Protein 3C7L (pdb70)

InterPro domains:
  IPR016137 RGS domain [PF00615] (64-178)
  IPR016137 RGS domain [PR01301] (61-82)
  IPR016137 RGS domain [PR01301] (83-101)
  IPR016137 RGS domain [PR01301] (112-135)
  IPR016137 RGS domain [PR01301] (154-173)
  IPR016137 RGS domain [PS50132] (64-180)
  IPR016137 RGS domain [SM00315] (64-180)
  IPR024066 RGS, subdomain 1/3 [G3DSA:1.10.196.10] (59-179)
  IPR036305 RGS domain superfamily [SSF48097] (54-181)
  IPR044926 RGS, subdomain 2 [G3DSA:1.10.167.10] (86-165)

B-factor: mean 14.49, std 6.82, range [1.75, 42.01]

Structure (mmCIF, N/CA/C/O backbone):
data_3C7L
#
_entry.id   3C7L
#
_cell.length_a   47.379
_cell.length_b   71.700
_cell.length_c   72.306
_cell.angle_alpha   90.000
_cell.angle_beta   90.000
_cell.angle_gamma   90.000
#
_symmetry.space_group_name_H-M   'P 21 21 21'
#
loop_
_entity.id
_entity.type
_entity.pdbx_description
1 polymer 'Regulator of G-protein signaling 16'
2 water water
#
loop_
_atom_site.group_PDB
_atom_site.id
_atom_site.type_symbol
_atom_site.label_atom_id
_atom_site.label_alt_id
_atom_site.label_comp_id
_atom_site.label_asym_id
_atom_site.label_entity_id
_atom_site.label_seq_id
_atom_site.pdbx_PDB_ins_code
_atom_site.Cartn_x
_atom_site.Cartn_y
_atom_site.Cartn_z
_atom_site.occupancy
_atom_site.B_iso_or_equiv
_atom_site.auth_seq_id
_atom_site.auth_comp_id
_atom_site.auth_asym_id
_atom_site.auth_atom_id
_atom_site.pdbx_PDB_model_num
ATOM 1 N N . ASP A 1 14 ? -0.885 -29.642 76.367 1.00 27.28 57 ASP A N 1
ATOM 2 C CA . ASP A 1 14 ? -2.206 -29.834 75.699 1.00 24.11 57 ASP A CA 1
ATOM 3 C C . ASP A 1 14 ? -3.006 -28.540 75.717 1.00 21.29 57 ASP A C 1
ATOM 4 O O . ASP A 1 14 ? -3.452 -28.060 74.676 1.00 18.84 57 ASP A O 1
ATOM 9 N N . VAL A 1 15 ? -3.177 -27.972 76.906 1.00 19.23 58 VAL A N 1
ATOM 10 C CA . VAL A 1 15 ? -3.927 -26.730 77.053 1.00 16.36 58 VAL A CA 1
ATOM 11 C C . VAL A 1 15 ? -3.207 -25.586 76.331 1.00 15.21 58 VAL A C 1
ATOM 12 O O . VAL A 1 15 ? -3.840 -24.645 75.844 1.00 14.35 58 VAL A O 1
ATOM 16 N N . LEU A 1 16 ? -1.884 -25.683 76.249 1.00 14.34 59 LEU A N 1
ATOM 17 C CA . LEU A 1 16 ? -1.080 -24.673 75.574 1.00 12.71 59 LEU A CA 1
ATOM 18 C C . LEU A 1 16 ? -1.420 -24.717 74.089 1.00 12.70 59 LEU A C 1
ATOM 19 O O . LEU A 1 16 ? -1.587 -23.682 73.442 1.00 11.37 59 LEU A O 1
ATOM 24 N N . GLY A 1 17 ? -1.532 -25.927 73.549 1.00 10.33 60 GLY A N 1
ATOM 25 C CA . GLY A 1 17 ? -1.857 -26.057 72.142 1.00 9.90 60 GLY A CA 1
ATOM 26 C C . GLY A 1 17 ? -3.174 -25.404 71.751 1.00 8.06 60 GLY A C 1
ATOM 27 O O . GLY A 1 17 ? -3.310 -24.906 70.636 1.00 7.43 60 GLY A O 1
ATOM 28 N N . TRP A 1 18 ? -4.147 -25.400 72.657 1.00 7.75 61 TRP A N 1
ATOM 29 C CA . TRP A 1 18 ? -5.449 -24.809 72.356 1.00 7.23 61 TRP A CA 1
ATOM 30 C C . TRP A 1 18 ? -5.360 -23.341 71.949 1.00 7.85 61 TRP A C 1
ATOM 31 O O . TRP A 1 18 ? -6.176 -22.865 71.154 1.00 7.47 61 TRP A O 1
ATOM 42 N N . ARG A 1 19 ? -4.401 -22.602 72.500 1.00 8.21 62 ARG A N 1
ATOM 43 C CA . ARG A 1 19 ? -4.289 -21.203 72.104 1.00 11.34 62 ARG A CA 1
ATOM 44 C C . ARG A 1 19 ? -3.262 -20.988 70.998 1.00 11.77 62 ARG A C 1
ATOM 45 O O . ARG A 1 19 ? -3.182 -19.906 70.427 1.00 13.33 62 ARG A O 1
ATOM 53 N N . GLU A 1 20 ? -2.482 -22.018 70.685 1.00 11.59 63 GLU A N 1
ATOM 54 C CA . GLU A 1 20 ? -1.510 -21.899 69.601 1.00 12.35 63 GLU A CA 1
ATOM 55 C C . GLU A 1 20 ? -2.215 -22.163 68.271 1.00 12.81 63 GLU A C 1
ATOM 56 O O . GLU A 1 20 ? -1.813 -21.642 67.230 1.00 11.20 63 GLU A O 1
ATOM 62 N N . SER A 1 21 ? -3.264 -22.981 68.315 1.00 13.09 64 SER A N 1
ATOM 63 C CA . SER A 1 21 ? -4.007 -23.337 67.110 1.00 11.33 64 SER A CA 1
ATOM 64 C C . SER A 1 21 ? -5.425 -23.807 67.387 1.00 9.28 64 SER A C 1
ATOM 65 O O . SER A 1 21 ? -5.642 -24.685 68.217 1.00 8.67 64 SER A O 1
ATOM 68 N N . PHE A 1 22 ? -6.388 -23.237 66.673 1.00 8.02 65 PHE A N 1
ATOM 69 C CA . PHE A 1 22 ? -7.781 -23.630 66.836 1.00 9.52 65 PHE A CA 1
ATOM 70 C C . PHE A 1 22 ? -7.926 -25.116 66.474 1.00 7.78 65 PHE A C 1
ATOM 71 O O . PHE A 1 22 ? -8.761 -25.834 67.033 1.00 8.80 65 PHE A O 1
ATOM 79 N N . ASP A 1 23 ? -7.090 -25.581 65.552 1.00 7.56 66 ASP A N 1
ATOM 80 C CA . ASP A 1 23 ? -7.121 -26.977 65.137 1.00 7.82 66 ASP A CA 1
ATOM 81 C C . ASP A 1 23 ? -6.702 -27.915 66.270 1.00 8.12 66 ASP A C 1
ATOM 82 O O . ASP A 1 23 ? -7.215 -29.032 66.376 1.00 7.76 66 ASP A O 1
ATOM 87 N N . LEU A 1 24 ? -5.777 -27.468 67.114 1.00 6.79 67 LEU A N 1
ATOM 88 C CA . LEU A 1 24 ? -5.338 -28.292 68.234 1.00 6.87 67 LEU A CA 1
ATOM 89 C C . LEU A 1 24 ? -6.444 -28.345 69.287 1.00 7.42 67 LEU A C 1
ATOM 90 O O . LEU A 1 24 ? -6.666 -29.378 69.914 1.00 8.57 67 LEU A O 1
ATOM 95 N N . LEU A 1 25 ? -7.137 -27.228 69.487 1.00 7.07 68 LEU A N 1
ATOM 96 C CA . LEU A 1 25 ? -8.235 -27.203 70.444 1.00 7.81 68 LEU A CA 1
ATOM 97 C C . LEU A 1 25 ? -9.316 -28.199 70.006 1.00 9.95 68 LEU A C 1
ATOM 98 O O . LEU A 1 25 ? -9.832 -28.970 70.816 1.00 9.22 68 LEU A O 1
ATOM 103 N N . LEU A 1 26 ? -9.637 -28.178 68.716 1.00 10.47 69 LEU A N 1
ATOM 104 C CA . LEU A 1 26 ? -10.663 -29.043 68.135 1.00 11.17 69 LEU A CA 1
ATOM 105 C C . LEU A 1 26 ? -10.325 -30.534 68.102 1.00 12.92 69 LEU A C 1
ATOM 106 O O . LEU A 1 26 ? -11.188 -31.360 67.803 1.00 13.74 69 LEU A O 1
ATOM 111 N N . ASN A 1 27 ? -9.079 -30.877 68.409 1.00 15.06 70 ASN A N 1
ATOM 112 C CA . ASN A 1 27 ? -8.645 -32.272 68.420 1.00 16.20 70 ASN A CA 1
ATOM 113 C C . ASN A 1 27 ? -8.455 -32.730 69.864 1.00 16.25 70 ASN A C 1
ATOM 114 O O . ASN A 1 27 ? -7.998 -33.843 70.126 1.00 16.75 70 ASN A O 1
ATOM 119 N N . SER A 1 28 ? -8.798 -31.860 70.807 1.00 13.58 71 SER A N 1
ATOM 120 C CA . SER A 1 28 ? -8.654 -32.184 72.220 1.00 11.97 71 SER A CA 1
ATOM 121 C C . SER A 1 28 ? -9.994 -32.581 72.832 1.00 11.52 71 SER A C 1
ATOM 122 O O . SER A 1 28 ? -11.002 -31.914 72.623 1.00 9.30 71 SER A O 1
ATOM 125 N N . LYS A 1 29 ? -10.001 -33.671 73.591 1.00 11.86 72 LYS A N 1
ATOM 126 C CA . LYS A 1 29 ? -11.223 -34.131 74.233 1.00 13.65 72 LYS A CA 1
ATOM 127 C C . LYS A 1 29 ? -11.729 -33.093 75.230 1.00 13.18 72 LYS A C 1
ATOM 128 O O . LYS A 1 29 ? -12.898 -32.697 75.185 1.00 12.49 72 LYS A O 1
ATOM 134 N N . ASN A 1 30 ? -10.850 -32.653 76.128 1.00 12.00 73 ASN A N 1
ATOM 135 C CA . ASN A 1 30 ? -11.231 -31.664 77.132 1.00 13.24 73 ASN A CA 1
ATOM 136 C C . ASN A 1 30 ? -11.466 -30.297 76.505 1.00 10.29 73 ASN A C 1
ATOM 137 O O . ASN A 1 30 ? -12.352 -29.556 76.931 1.00 10.39 73 ASN A O 1
ATOM 142 N N . GLY A 1 31 ? -10.661 -29.964 75.500 1.00 10.67 74 GLY A N 1
ATOM 143 C CA . GLY A 1 31 ? -10.811 -28.687 74.824 1.00 9.44 74 GLY A CA 1
ATOM 144 C C . GLY A 1 31 ? -12.175 -28.575 74.161 1.00 10.05 74 GLY A C 1
ATOM 145 O O . GLY A 1 31 ? -12.891 -27.585 74.352 1.00 11.44 74 GLY A O 1
ATOM 146 N N . VAL A 1 32 ? -12.540 -29.588 73.382 1.00 7.48 75 VAL A N 1
ATOM 147 C CA . VAL A 1 32 ? -13.835 -29.584 72.708 1.00 8.61 75 VAL A CA 1
ATOM 148 C C . VAL A 1 32 ? -14.987 -29.531 73.711 1.00 7.68 75 VAL A C 1
ATOM 149 O O . VAL A 1 32 ? -15.936 -28.773 73.526 1.00 7.38 75 VAL A O 1
ATOM 153 N N . ALA A 1 33 ? -14.903 -30.327 74.774 1.00 7.67 76 ALA A N 1
ATOM 154 C CA . ALA A 1 33 ? -15.964 -30.346 75.781 1.00 8.08 76 ALA A CA 1
ATOM 155 C C . ALA A 1 33 ? -16.134 -28.978 76.428 1.00 8.10 76 ALA A C 1
ATOM 156 O O . ALA A 1 33 ? -17.254 -28.499 76.605 1.00 6.69 76 ALA A O 1
ATOM 158 N N . ALA A 1 34 ? -15.018 -28.347 76.778 1.00 8.13 77 ALA A N 1
ATOM 159 C CA . ALA A 1 34 ? -15.059 -27.032 77.408 1.00 8.17 77 ALA A CA 1
ATOM 160 C C . ALA A 1 34 ? -15.603 -25.975 76.450 1.00 8.03 77 ALA A C 1
ATOM 161 O O . ALA A 1 34 ? -16.440 -25.146 76.827 1.00 6.61 77 ALA A O 1
ATOM 163 N N . PHE A 1 35 ? -15.126 -26.009 75.209 1.00 8.24 78 PHE A N 1
ATOM 164 C CA . PHE A 1 35 ? -15.565 -25.040 74.215 1.00 7.39 78 PHE A CA 1
ATOM 165 C C . PHE A 1 35 ? -17.040 -25.247 73.856 1.00 6.99 78 PHE A C 1
ATOM 166 O O . PHE A 1 35 ? -17.761 -24.282 73.637 1.00 8.10 78 PHE A O 1
ATOM 174 N N . HIS A 1 36 ? -17.487 -26.499 73.806 1.00 8.16 79 HIS A N 1
ATOM 175 C CA . HIS A 1 36 ? -18.881 -26.782 73.475 1.00 7.63 79 HIS A CA 1
ATOM 176 C C . HIS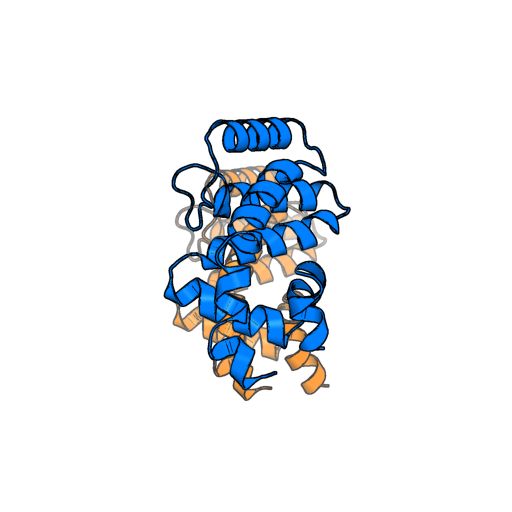 A 1 36 ? -19.796 -26.158 74.527 1.00 8.23 79 HIS A C 1
ATOM 177 O O . HIS A 1 36 ? -20.794 -25.521 74.195 1.00 5.24 79 HIS A O 1
ATOM 184 N N . ALA A 1 37 ? -19.438 -26.326 75.796 1.00 10.05 80 ALA A N 1
ATOM 185 C CA . ALA A 1 37 ? -20.232 -25.771 76.886 1.00 7.89 80 ALA A CA 1
ATOM 186 C C . ALA A 1 37 ? -20.250 -24.248 76.825 1.00 8.51 80 ALA A C 1
ATOM 187 O O . ALA A 1 37 ? -21.287 -23.625 77.069 1.00 8.67 80 ALA A O 1
ATOM 189 N N . PHE A 1 38 ? -19.107 -23.648 76.493 1.00 6.12 81 PHE A N 1
ATOM 190 C CA . PHE A 1 38 ? -19.019 -22.196 76.391 1.00 7.84 81 PHE A CA 1
ATOM 191 C C . PHE A 1 38 ? -19.980 -21.714 75.304 1.00 7.36 81 PHE A C 1
ATOM 192 O O . PHE A 1 38 ? -20.730 -20.755 75.502 1.00 7.08 81 PHE A O 1
ATOM 200 N N . LEU A 1 39 ? -19.954 -22.389 74.156 1.00 8.06 82 LEU A N 1
ATOM 201 C CA . LEU A 1 39 ? -20.820 -22.044 73.033 1.00 6.93 82 LEU A CA 1
ATOM 202 C C . LEU A 1 39 ? -22.305 -22.243 73.336 1.00 6.97 82 LEU A C 1
ATOM 203 O O . LEU A 1 39 ? -23.142 -21.444 72.930 1.00 7.02 82 LEU A O 1
ATOM 208 N N . LYS A 1 40 ? -22.630 -23.313 74.046 1.00 8.98 83 LYS A N 1
ATOM 209 C CA . LYS A 1 40 ? -24.020 -23.610 74.383 1.00 10.85 83 LYS A CA 1
ATOM 210 C C . LYS A 1 40 ? -24.670 -22.506 75.216 1.00 11.17 83 LYS A C 1
ATOM 211 O O . LYS A 1 40 ? -25.860 -22.212 75.054 1.00 9.46 83 LYS A O 1
ATOM 217 N N . THR A 1 41 ? -23.900 -21.885 76.103 1.00 11.08 84 THR A N 1
ATOM 218 C CA . THR A 1 41 ? -24.465 -20.830 76.933 1.00 13.44 84 THR A CA 1
ATOM 219 C C . THR A 1 41 ? -24.834 -19.593 76.114 1.00 11.60 84 THR A C 1
ATOM 220 O O . THR A 1 41 ? -25.599 -18.745 76.579 1.00 13.59 84 THR A O 1
ATOM 224 N N . GLU A 1 42 ? -24.288 -19.469 74.905 1.00 9.29 85 GLU A N 1
ATOM 225 C CA . GLU A 1 42 ? -24.643 -18.336 74.057 1.00 8.49 85 GLU A CA 1
ATOM 226 C C . GLU A 1 42 ? -25.294 -18.787 72.758 1.00 9.65 85 GLU A C 1
ATOM 227 O O . GLU A 1 42 ? -25.263 -18.085 71.742 1.00 8.84 85 GLU A O 1
ATOM 233 N N . PHE A 1 43 ? -25.896 -19.969 72.823 1.00 7.81 86 PHE A N 1
ATOM 234 C CA . PHE A 1 43 ? -26.620 -20.569 71.712 1.00 8.87 86 PHE A CA 1
ATOM 235 C C . PHE A 1 43 ? -25.921 -20.625 70.357 1.00 9.47 86 PHE A C 1
ATOM 236 O O . PHE A 1 43 ? -26.524 -20.289 69.336 1.00 9.99 86 PHE A O 1
ATOM 244 N N . SER A 1 44 ? -24.658 -21.047 70.335 1.00 9.39 87 SER A N 1
ATOM 245 C CA . SER A 1 44 ? -23.946 -21.167 69.064 1.00 8.82 87 SER A CA 1
ATOM 246 C C . SER A 1 44 ? -23.165 -22.470 68.958 1.00 10.01 87 SER A C 1
ATOM 247 O O . SER A 1 44 ? -22.294 -22.600 68.097 1.00 11.95 87 SER A O 1
ATOM 250 N N . GLU A 1 45 ? -23.487 -23.443 69.811 1.00 9.73 88 GLU A N 1
ATOM 251 C CA . GLU A 1 45 ? -22.786 -24.726 69.786 1.00 9.98 88 GLU A CA 1
ATOM 252 C C . GLU A 1 45 ? -22.979 -25.479 68.467 1.00 10.73 88 GLU A C 1
ATOM 253 O O . GLU A 1 45 ? -22.200 -26.384 68.144 1.00 8.10 88 GLU A O 1
ATOM 259 N N . GLU A 1 46 ? -24.014 -25.114 67.712 1.00 8.07 89 GLU A N 1
ATOM 260 C CA . GLU A 1 46 ? -24.279 -25.757 66.430 1.00 9.82 89 GLU A CA 1
ATOM 261 C C . GLU A 1 46 ? -23.104 -25.546 65.475 1.00 8.15 89 GLU A C 1
ATOM 262 O O . GLU A 1 46 ? -22.870 -26.365 64.593 1.00 8.24 89 GLU A O 1
ATOM 268 N N . ASN A 1 47 ? -22.374 -24.446 65.644 1.00 5.92 90 ASN A N 1
ATOM 269 C CA . ASN A 1 47 ? -21.223 -24.173 64.780 1.00 7.64 90 ASN A CA 1
ATOM 270 C C . ASN A 1 47 ? -20.168 -25.259 64.957 1.00 6.70 90 ASN A C 1
ATOM 271 O O . ASN A 1 47 ? -19.588 -25.753 63.981 1.00 4.19 90 ASN A O 1
ATOM 276 N N . LEU A 1 48 ? -19.917 -25.623 66.212 1.00 7.54 91 LEU A N 1
ATOM 277 C CA . LEU A 1 48 ? -18.932 -26.649 66.524 1.00 7.29 91 LEU A CA 1
ATOM 278 C C . LEU A 1 48 ? -19.425 -28.044 66.135 1.00 7.53 91 LEU A C 1
ATOM 279 O O . LEU A 1 48 ? -18.657 -28.858 65.633 1.00 8.12 91 LEU A O 1
ATOM 284 N N . GLU A 1 49 ? -20.706 -28.320 66.370 1.00 7.01 92 GLU A N 1
ATOM 285 C CA . GLU A 1 49 ? -21.270 -29.624 66.035 1.00 7.79 92 GLU A CA 1
ATOM 286 C C . GLU A 1 49 ? -21.216 -29.852 64.531 1.00 7.56 92 GLU A C 1
ATOM 287 O O . GLU A 1 49 ? -20.920 -30.953 64.066 1.00 4.92 92 GLU A O 1
ATOM 293 N N . PHE A 1 50 ? -21.490 -28.798 63.772 1.00 6.18 93 PHE A N 1
ATOM 294 C CA . PHE A 1 50 ? -21.459 -28.874 62.319 1.00 7.23 93 PHE A CA 1
ATOM 295 C C . PHE A 1 50 ? -20.037 -29.127 61.824 1.00 6.05 93 PHE A C 1
ATOM 296 O O . PHE A 1 50 ? -19.821 -29.972 60.955 1.00 6.13 93 PHE A O 1
ATOM 304 N N . TRP A 1 51 ? -19.072 -28.395 62.378 1.00 5.50 94 TRP A N 1
ATOM 305 C CA . TRP A 1 51 ? -17.677 -28.553 61.974 1.00 5.81 94 TRP A CA 1
ATOM 306 C C . TRP A 1 51 ? -17.236 -29.997 62.194 1.00 6.98 94 TRP A C 1
ATOM 307 O O . TRP A 1 51 ? -16.678 -30.625 61.300 1.00 8.90 94 TRP A O 1
ATOM 318 N N . LEU A 1 52 ? -17.496 -30.527 63.382 1.00 7.38 95 LEU A N 1
ATOM 319 C CA . LEU A 1 52 ? -17.126 -31.905 63.702 1.00 9.12 95 LEU A CA 1
ATOM 320 C C . LEU A 1 52 ? -17.841 -32.914 62.796 1.00 9.00 95 LEU A C 1
ATOM 321 O O . LEU A 1 52 ? -17.277 -33.953 62.450 1.00 7.10 95 LEU A O 1
ATOM 326 N N . ALA A 1 53 ? -19.077 -32.611 62.416 1.00 8.03 96 ALA A N 1
ATOM 327 C CA . ALA A 1 53 ? -19.840 -33.507 61.549 1.00 9.40 96 ALA A CA 1
ATOM 328 C C . ALA A 1 53 ? -19.219 -33.553 60.159 1.00 10.51 96 ALA A C 1
ATOM 329 O O . ALA A 1 53 ? -19.249 -34.590 59.494 1.00 9.54 96 ALA A O 1
ATOM 331 N N . CYS A 1 54 ? -18.657 -32.427 59.724 1.00 8.58 97 CYS A N 1
ATOM 332 C CA . CYS A 1 54 ? -18.011 -32.345 58.419 1.00 10.92 97 CYS A CA 1
ATOM 333 C C . CYS A 1 54 ? -16.733 -33.176 58.415 1.00 12.03 97 CYS A C 1
ATOM 334 O O . CYS A 1 54 ? -16.395 -33.804 57.414 1.00 12.35 97 CYS A O 1
ATOM 337 N N . GLU A 1 55 ? -16.023 -33.165 59.540 1.00 11.08 98 GLU A N 1
ATOM 338 C CA . GLU A 1 55 ? -14.784 -33.918 59.685 1.00 12.53 98 GLU A CA 1
ATOM 339 C C . GLU A 1 55 ? -15.000 -35.424 59.591 1.00 13.24 98 GLU A C 1
ATOM 340 O O . GLU A 1 55 ? -14.191 -36.137 58.998 1.00 14.04 98 GLU A O 1
ATOM 346 N N . GLU A 1 56 ? -16.080 -35.918 60.181 1.00 14.24 99 GLU A N 1
ATOM 347 C CA . GLU A 1 56 ? -16.337 -37.345 60.114 1.00 15.03 99 GLU A CA 1
ATOM 348 C C . GLU A 1 56 ? -16.877 -37.717 58.725 1.00 14.69 99 GLU A C 1
ATOM 349 O O . GLU A 1 56 ? -16.625 -38.815 58.225 1.00 13.73 99 GLU A O 1
ATOM 355 N N . PHE A 1 57 ? -17.595 -36.792 58.095 1.00 14.18 100 PHE A N 1
ATOM 356 C CA . PHE A 1 57 ? -18.157 -37.017 56.763 1.00 13.75 100 PHE A CA 1
ATOM 357 C C . PHE A 1 57 ? -17.091 -37.318 55.711 1.00 14.46 100 PHE A C 1
ATOM 358 O O . PHE A 1 57 ? -17.270 -38.196 54.868 1.00 14.30 100 PHE A O 1
ATOM 366 N N . LYS A 1 58 ? -15.984 -36.589 55.754 1.00 14.16 101 LYS A N 1
ATOM 367 C CA . LYS A 1 58 ? -14.929 -36.790 54.773 1.00 16.47 101 LYS A CA 1
ATOM 368 C C . LYS A 1 58 ? -14.157 -38.100 54.901 1.00 16.82 101 LYS A C 1
ATOM 369 O O . LYS A 1 58 ? -13.349 -38.436 54.035 1.00 15.17 101 LYS A O 1
ATOM 375 N N . LYS A 1 59 ? -14.414 -38.841 55.971 1.00 15.52 102 LYS A N 1
ATOM 376 C CA . LYS A 1 59 ? -13.759 -40.125 56.183 1.00 17.47 102 LYS A CA 1
ATOM 377 C C . LYS A 1 59 ? -14.559 -41.262 55.539 1.00 16.30 102 LYS A C 1
ATOM 378 O O . LYS A 1 59 ? -14.065 -42.380 55.407 1.00 16.09 102 LYS A O 1
ATOM 384 N N . ILE A 1 60 ? -15.796 -40.969 55.141 1.00 14.16 103 ILE A N 1
ATOM 385 C CA . ILE A 1 60 ? -16.672 -41.966 54.521 1.00 13.09 103 ILE A CA 1
ATOM 386 C C . ILE A 1 60 ? -16.247 -42.277 53.085 1.00 12.51 103 ILE A C 1
ATOM 387 O O . ILE A 1 60 ? -16.027 -41.367 52.286 1.00 12.19 103 ILE A O 1
ATOM 392 N N . ARG A 1 61 ? -16.137 -43.563 52.755 1.00 14.14 104 ARG A N 1
ATOM 393 C CA . ARG A 1 61 ? -15.722 -43.971 51.407 1.00 15.84 104 ARG A CA 1
ATOM 394 C C . ARG A 1 61 ? -16.891 -44.419 50.540 1.00 15.01 104 ARG A C 1
ATOM 395 O O . ARG A 1 61 ? -16.994 -44.043 49.370 1.00 14.35 104 ARG A O 1
ATOM 403 N N . SER A 1 62 ? -17.766 -45.228 51.125 1.00 15.92 105 SER A N 1
ATOM 404 C CA . SER A 1 62 ? -18.937 -45.750 50.430 1.00 18.36 105 SER A CA 1
ATOM 405 C C . SER A 1 62 ? -19.816 -44.642 49.864 1.00 18.87 105 SER A C 1
ATOM 406 O O . SER A 1 62 ? -20.163 -43.692 50.563 1.00 18.36 105 SER A O 1
ATOM 409 N N . ALA A 1 63 ? -20.180 -44.778 48.593 1.00 19.76 106 ALA A N 1
ATOM 410 C CA . ALA A 1 63 ? -21.014 -43.791 47.920 1.00 21.54 106 ALA A CA 1
ATOM 411 C C . ALA A 1 63 ? -22.402 -43.672 48.549 1.00 22.05 106 ALA A C 1
ATOM 412 O O . ALA A 1 63 ? -22.953 -42.574 48.643 1.00 22.80 106 ALA A O 1
ATOM 414 N N . THR A 1 64 ? -22.968 -44.799 48.973 1.00 22.55 107 THR A N 1
ATOM 415 C CA . THR A 1 64 ? -24.291 -44.792 49.588 1.00 22.05 107 THR A CA 1
ATOM 416 C C . THR A 1 64 ? -24.283 -44.074 50.931 1.00 21.96 107 THR A C 1
ATOM 417 O O . THR A 1 64 ? -25.183 -43.287 51.224 1.00 20.72 107 THR A O 1
ATOM 421 N N . LYS A 1 65 ? -23.268 -44.338 51.747 1.00 20.42 108 LYS A N 1
ATOM 422 C CA . LYS A 1 65 ? -23.178 -43.692 53.051 1.00 19.59 108 LYS A CA 1
ATOM 423 C C . LYS A 1 65 ? -22.899 -42.202 52.885 1.00 18.57 108 LYS A C 1
ATOM 424 O O . LYS A 1 65 ? -23.430 -41.385 53.631 1.00 17.04 108 LYS A O 1
ATOM 430 N N . LEU A 1 66 ? -22.062 -41.851 51.913 1.00 16.25 109 LEU A N 1
ATOM 431 C CA . LEU A 1 66 ? -21.751 -40.447 51.655 1.00 17.32 109 LEU A CA 1
ATOM 432 C C . LEU A 1 66 ? -23.045 -39.707 51.326 1.00 17.37 109 LEU A C 1
ATOM 433 O O . LEU A 1 66 ? -23.306 -38.625 51.852 1.00 18.02 109 LEU A O 1
ATOM 438 N N . ALA A 1 67 ? -23.852 -40.304 50.453 1.00 17.92 110 ALA A N 1
ATOM 439 C CA . ALA A 1 67 ? -25.125 -39.714 50.046 1.00 18.60 110 ALA A CA 1
ATOM 440 C C . ALA A 1 67 ? -26.037 -39.500 51.247 1.00 18.41 110 ALA A C 1
ATOM 441 O O . ALA A 1 67 ? -26.572 -38.408 51.447 1.00 17.94 110 ALA A O 1
ATOM 443 N N . SER A 1 68 ? -26.205 -40.552 52.042 1.00 18.17 111 SER A N 1
ATOM 444 C CA . SER A 1 68 ? -27.055 -40.508 53.225 1.00 18.73 111 SER A CA 1
ATOM 445 C C . SER A 1 68 ? -26.586 -39.479 54.256 1.00 18.21 111 SER A C 1
ATOM 446 O O . SER A 1 68 ? -27.367 -38.641 54.704 1.00 15.52 111 SER A O 1
ATOM 449 N N . ARG A 1 69 ? -25.315 -39.549 54.635 1.00 15.69 112 ARG A N 1
ATOM 450 C CA . ARG A 1 69 ? -24.765 -38.617 55.614 1.00 16.18 112 ARG A CA 1
ATOM 451 C C . ARG A 1 69 ? -24.841 -37.165 55.118 1.00 15.07 112 ARG A C 1
ATOM 452 O O . ARG A 1 69 ? -25.189 -36.260 55.878 1.00 13.60 112 ARG A O 1
ATOM 460 N N . ALA A 1 70 ? -24.526 -36.947 53.845 1.00 13.17 113 AL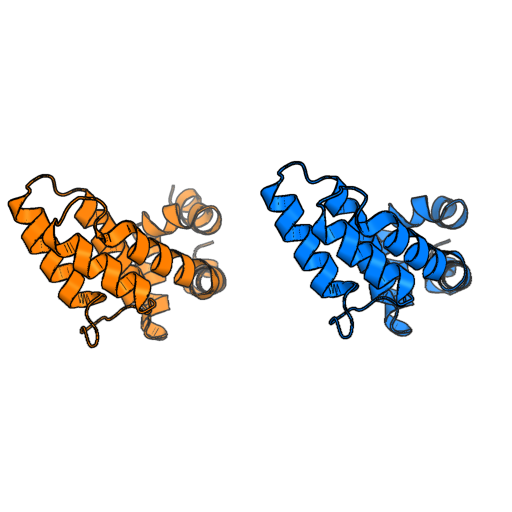A A N 1
ATOM 461 C CA . ALA A 1 70 ? -24.563 -35.605 53.268 1.00 12.84 113 ALA A CA 1
ATOM 462 C C . ALA A 1 70 ? -25.956 -34.986 53.395 1.00 14.30 113 ALA A C 1
ATOM 463 O O . ALA A 1 70 ? -26.095 -33.794 53.692 1.00 11.12 113 ALA A O 1
ATOM 465 N N . HIS A 1 71 ? -26.981 -35.804 53.164 1.00 13.84 114 HIS A N 1
ATOM 466 C CA . HIS A 1 71 ? -28.365 -35.353 53.254 1.00 16.21 114 HIS A CA 1
ATOM 467 C C . HIS A 1 71 ? -28.760 -35.032 54.689 1.00 14.82 114 HIS A C 1
ATOM 468 O O . HIS A 1 71 ? -29.503 -34.085 54.931 1.00 13.81 114 HIS A O 1
ATOM 475 N N . HIS A 1 72 ? -28.269 -35.824 55.639 1.00 14.60 115 HIS A N 1
ATOM 476 C CA . HIS A 1 72 ? -28.570 -35.585 57.046 1.00 14.00 115 HIS A CA 1
ATOM 477 C C . HIS A 1 72 ? -27.880 -34.303 57.510 1.00 12.35 115 HIS A C 1
ATOM 478 O O . HIS A 1 72 ? -28.473 -33.496 58.219 1.00 11.59 115 HIS A O 1
ATOM 485 N N . ILE A 1 73 ? -26.625 -34.118 57.107 1.00 10.91 116 ILE A N 1
ATOM 486 C CA . ILE A 1 73 ? -25.877 -32.921 57.486 1.00 8.66 116 ILE A CA 1
ATOM 487 C C . ILE A 1 73 ? -26.540 -31.672 56.904 1.00 8.61 116 ILE A C 1
ATOM 488 O O . ILE A 1 73 ? -26.689 -30.657 57.587 1.00 7.99 116 ILE A O 1
ATOM 493 N N . PHE A 1 74 ? -26.953 -31.757 55.645 1.00 8.83 117 PHE A N 1
ATOM 494 C CA . PHE A 1 74 ? -27.616 -30.635 54.982 1.00 10.19 117 PHE A CA 1
ATOM 495 C C . PHE A 1 74 ? -28.949 -30.302 55.675 1.00 9.71 117 PHE A C 1
ATOM 496 O O . PHE A 1 74 ? -29.241 -29.145 55.964 1.00 10.42 117 PHE A O 1
ATOM 504 N N . ASP A 1 75 ? -29.749 -31.326 55.945 1.00 9.66 118 ASP A N 1
ATOM 505 C CA . ASP A 1 75 ? -31.049 -31.132 56.585 1.00 10.67 118 ASP A CA 1
ATOM 506 C C . ASP A 1 75 ? -30.946 -30.684 58.032 1.00 10.46 118 ASP A C 1
ATOM 507 O O . ASP A 1 75 ? -31.812 -29.971 58.530 1.00 10.85 118 ASP A O 1
ATOM 512 N N . GLU A 1 76 ? -29.892 -31.106 58.712 1.00 8.96 119 GLU A N 1
ATOM 513 C CA . GLU A 1 76 ? -29.735 -30.736 60.107 1.00 10.00 119 GLU A CA 1
ATOM 514 C C . GLU A 1 76 ? -29.075 -29.382 60.342 1.00 8.29 119 GLU A C 1
ATOM 515 O O . GLU A 1 76 ? -29.477 -28.651 61.245 1.00 9.04 119 GLU A O 1
ATOM 521 N N . TYR A 1 77 ? -28.079 -29.038 59.528 1.00 9.14 120 TYR A N 1
ATOM 522 C CA . TYR A 1 77 ? -27.351 -27.784 59.717 1.00 10.31 120 TYR A CA 1
ATOM 523 C C . TYR A 1 77 ? -27.395 -26.714 58.627 1.00 9.66 120 TYR A C 1
ATOM 524 O O . TYR A 1 77 ? -27.198 -25.536 58.925 1.00 9.66 120 TYR A O 1
ATOM 533 N N . ILE A 1 78 ? -27.636 -27.100 57.378 1.00 9.71 121 ILE A N 1
ATOM 534 C CA . ILE A 1 78 ? -27.592 -26.125 56.291 1.00 10.60 121 ILE A CA 1
ATOM 535 C C . ILE A 1 78 ? -28.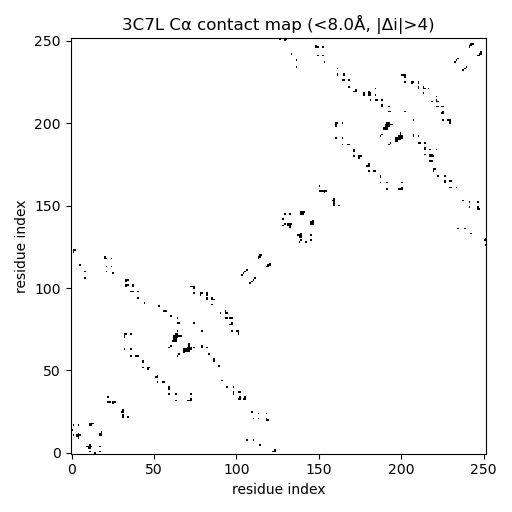884 -25.497 55.767 1.00 11.30 121 ILE A C 1
ATOM 536 O O . ILE A 1 78 ? -28.963 -24.273 55.644 1.00 11.13 121 ILE A O 1
ATOM 541 N N . ARG A 1 79 ? -29.885 -26.312 55.445 1.00 11.77 122 ARG A N 1
ATOM 542 C CA . ARG A 1 79 ? -31.124 -25.765 54.891 1.00 12.94 122 ARG A CA 1
ATOM 543 C C . ARG A 1 79 ? -31.860 -24.791 55.802 1.00 13.05 122 ARG A C 1
ATOM 544 O O . ARG A 1 79 ? -31.785 -24.873 57.027 1.00 10.02 122 ARG A O 1
ATOM 552 N N . SER A 1 80 ? -32.569 -23.856 55.181 1.00 11.29 123 SER A N 1
ATOM 553 C CA . SER A 1 80 ? -33.338 -22.869 55.907 1.00 12.34 123 SER A CA 1
ATOM 554 C C . SER A 1 80 ? -34.281 -23.540 56.902 1.00 11.56 123 SER A C 1
ATOM 555 O O . SER A 1 80 ? -34.954 -24.524 56.580 1.00 11.17 123 SER A O 1
ATOM 558 N N . GLU A 1 81 ? -34.318 -23.005 58.116 1.00 11.26 124 GLU A N 1
ATOM 559 C CA . GLU A 1 81 ? -35.185 -23.521 59.163 1.00 12.38 124 GLU A CA 1
ATOM 560 C C . GLU A 1 81 ? -34.766 -24.886 59.686 1.00 11.41 124 GLU A C 1
ATOM 561 O O . GLU A 1 81 ? -35.542 -25.558 60.354 1.00 10.73 124 GLU A O 1
ATOM 567 N N . ALA A 1 82 ? -33.539 -25.300 59.385 1.00 10.92 125 ALA A N 1
ATOM 568 C CA . ALA A 1 82 ? -33.057 -26.587 59.877 1.00 10.34 125 ALA A CA 1
ATOM 569 C C . ALA A 1 82 ? -32.978 -26.492 61.404 1.00 11.12 125 ALA A C 1
ATOM 570 O O . ALA A 1 82 ? -32.808 -25.404 61.954 1.00 10.45 125 ALA A O 1
ATOM 572 N N . PRO A 1 83 ? -33.099 -27.631 62.104 1.00 11.33 126 PRO A N 1
ATOM 573 C CA . PRO A 1 83 ? -33.041 -27.670 63.568 1.00 11.48 126 PRO A CA 1
ATOM 574 C C . PRO A 1 83 ? -31.831 -26.918 64.120 1.00 12.54 126 PRO A C 1
ATOM 575 O O . PRO A 1 83 ? -31.957 -26.101 65.035 1.00 11.51 126 PRO A O 1
ATOM 579 N N . LYS A 1 84 ? -30.659 -27.193 63.552 1.00 11.92 127 LYS A N 1
ATOM 580 C CA . LYS A 1 84 ? -29.422 -26.562 64.007 1.00 13.48 127 LYS A CA 1
ATOM 581 C C . LYS A 1 84 ? -28.779 -25.697 62.932 1.00 13.88 127 LYS A C 1
ATOM 582 O O . LYS A 1 84 ? -27.552 -25.654 62.807 1.00 13.68 127 LYS A O 1
ATOM 588 N N . GLU A 1 85 ? -29.612 -24.997 62.169 1.00 11.57 128 GLU A N 1
ATOM 589 C CA . GLU A 1 85 ? -29.138 -24.143 61.091 1.00 12.74 128 GLU A CA 1
ATOM 590 C C . GLU A 1 85 ? -27.994 -23.225 61.513 1.00 12.83 128 GLU A C 1
ATOM 591 O O . GLU A 1 85 ? -28.121 -22.453 62.461 1.00 12.01 128 GLU A O 1
ATOM 597 N N . VAL A 1 86 ? -26.874 -23.316 60.805 1.00 12.23 129 VAL A N 1
ATOM 598 C CA . VAL A 1 86 ? -25.725 -22.468 61.109 1.00 12.30 129 VAL A CA 1
ATOM 599 C C . VAL A 1 86 ? -25.883 -21.128 60.394 1.00 13.32 129 VAL A C 1
ATOM 600 O O . VAL A 1 86 ? -26.509 -21.054 59.338 1.00 12.51 129 VAL A O 1
ATOM 604 N N . ASN A 1 87 ? -25.302 -20.076 60.962 1.00 14.91 130 ASN A N 1
ATOM 605 C CA . ASN A 1 87 ? -25.406 -18.741 60.378 1.00 17.40 130 ASN A CA 1
ATOM 606 C C . ASN A 1 87 ? -24.544 -18.540 59.135 1.00 18.93 130 ASN A C 1
ATOM 607 O O . ASN A 1 87 ? -23.431 -18.016 59.202 1.00 20.80 130 ASN A O 1
ATOM 612 N N . ILE A 1 88 ? -25.092 -18.952 58.000 1.00 18.77 131 ILE A N 1
ATOM 613 C CA . ILE A 1 88 ? -24.434 -18.853 56.708 1.00 19.63 131 ILE A CA 1
ATOM 614 C C . ILE A 1 88 ? -25.312 -18.006 55.783 1.00 20.40 131 ILE A C 1
ATOM 615 O O . ILE A 1 88 ? -26.531 -17.992 55.940 1.00 19.38 131 ILE A O 1
ATOM 620 N N . ASP A 1 89 ? -24.712 -17.302 54.824 1.00 21.55 132 ASP A N 1
ATOM 621 C CA . ASP A 1 89 ? -25.519 -16.490 53.912 1.00 21.44 132 ASP A CA 1
ATOM 622 C C . ASP A 1 89 ? -26.206 -17.376 52.878 1.00 21.33 132 ASP A C 1
ATOM 623 O O . ASP A 1 89 ? -25.892 -18.558 52.762 1.00 22.35 132 ASP A O 1
ATOM 628 N N . HIS A 1 90 ? -27.156 -16.814 52.136 1.00 21.10 133 HIS A N 1
ATOM 629 C CA . HIS A 1 90 ? -27.871 -17.584 51.124 1.00 20.58 133 HIS A CA 1
ATOM 630 C C . HIS A 1 90 ? -26.917 -18.112 50.060 1.00 19.93 133 HIS A C 1
ATOM 631 O O . HIS A 1 90 ? -27.079 -19.226 49.562 1.00 18.00 133 HIS A O 1
ATOM 638 N N . GLU A 1 91 ? -25.936 -17.290 49.707 1.00 19.23 134 GLU A N 1
ATOM 639 C CA . GLU A 1 91 ? -24.946 -17.652 48.703 1.00 20.90 134 GLU A CA 1
ATOM 640 C C . GLU A 1 91 ? -24.353 -19.024 49.010 1.00 19.02 134 GLU A C 1
ATOM 641 O O . GLU A 1 91 ? -24.341 -19.923 48.161 1.00 18.04 134 GLU A O 1
ATOM 647 N N . THR A 1 92 ? -23.868 -19.175 50.239 1.00 18.26 135 THR A N 1
ATOM 648 C CA . THR A 1 92 ? -23.251 -20.421 50.678 1.00 15.73 135 THR A CA 1
ATOM 649 C C . THR A 1 92 ? -24.257 -21.563 50.795 1.00 15.85 135 THR A C 1
ATOM 650 O O . THR A 1 92 ? -23.927 -22.708 50.492 1.00 15.14 135 THR A O 1
ATOM 654 N N . ARG A 1 93 ? -25.480 -21.262 51.231 1.00 16.32 136 ARG A N 1
ATOM 655 C CA . ARG A 1 93 ? -26.506 -22.297 51.351 1.00 16.83 136 ARG A CA 1
ATOM 656 C C . ARG A 1 93 ? -26.859 -22.851 49.976 1.00 17.33 136 ARG A C 1
ATOM 657 O O . ARG A 1 93 ? -27.045 -24.058 49.806 1.00 17.37 136 ARG A O 1
ATOM 665 N N . GLU A 1 94 ? -26.955 -21.954 49.000 1.00 17.36 137 GLU A N 1
ATOM 666 C CA . GLU A 1 94 ? -27.294 -22.320 47.627 1.00 17.38 137 GLU A CA 1
ATOM 667 C C . GLU A 1 94 ? -26.160 -23.134 47.006 1.00 15.35 137 GLU A C 1
ATOM 668 O O . GLU A 1 94 ? -26.396 -24.113 46.298 1.00 13.71 137 GLU A O 1
ATOM 674 N N . LEU A 1 95 ? -24.930 -22.716 47.286 1.00 14.02 138 LEU A N 1
ATOM 675 C CA . LEU A 1 95 ? -23.742 -23.399 46.784 1.00 13.39 138 LEU A CA 1
ATOM 676 C C . LEU A 1 95 ? -23.706 -24.831 47.318 1.00 12.94 138 LEU A C 1
ATOM 677 O O . LEU A 1 95 ? -23.463 -25.781 46.577 1.00 12.99 138 LEU A O 1
ATOM 682 N N . THR A 1 96 ? -23.955 -24.975 48.615 1.00 11.28 139 THR A N 1
ATOM 683 C CA . THR A 1 96 ? -23.937 -26.287 49.245 1.00 11.66 139 THR A CA 1
ATOM 684 C C . THR A 1 96 ? -25.000 -27.198 48.636 1.00 12.03 139 THR A C 1
ATOM 685 O O . THR A 1 96 ? -24.744 -28.367 48.376 1.00 10.89 139 THR A O 1
ATOM 689 N N . LYS A 1 97 ? -26.191 -26.656 48.400 1.00 14.91 140 LYS A N 1
ATOM 690 C CA . LYS A 1 97 ? -27.274 -27.435 47.801 1.00 16.46 140 LYS A CA 1
ATOM 691 C C . LYS A 1 97 ? -26.872 -27.879 46.393 1.00 16.42 140 LYS A C 1
ATOM 692 O O . LYS A 1 97 ? -27.109 -29.022 46.005 1.00 18.50 140 LYS A O 1
ATOM 698 N N . THR A 1 98 ? -26.266 -26.966 45.637 1.00 15.46 141 THR A N 1
ATOM 699 C CA . THR A 1 98 ? -25.817 -27.252 44.275 1.00 13.74 141 THR A CA 1
ATOM 700 C C . THR A 1 98 ? -24.769 -28.357 44.300 1.00 14.26 141 THR A C 1
ATOM 701 O O . THR A 1 98 ? -24.780 -29.257 43.461 1.00 14.00 141 THR A O 1
ATOM 705 N N . ASN A 1 99 ? -23.859 -28.281 45.265 1.00 13.22 142 ASN A N 1
ATOM 706 C CA . ASN A 1 99 ? -22.820 -29.290 45.401 1.00 14.95 142 ASN A CA 1
ATOM 707 C C . ASN A 1 99 ? -23.454 -30.617 45.787 1.00 15.87 142 ASN A C 1
ATOM 708 O O . ASN A 1 99 ? -22.991 -31.678 45.389 1.00 17.98 142 ASN A O 1
ATOM 713 N N . LEU A 1 100 ? -24.514 -30.545 46.580 1.00 20.34 143 LEU A N 1
ATOM 714 C CA . LEU A 1 100 ? -25.225 -31.735 47.023 1.00 23.50 143 LEU A CA 1
ATOM 715 C C . LEU A 1 100 ? -25.864 -32.388 45.798 1.00 25.03 143 LEU A C 1
ATOM 716 O O . LEU A 1 100 ? -25.968 -33.611 45.713 1.00 24.91 143 LEU A O 1
ATOM 721 N N . GLN A 1 101 ? -26.276 -31.556 44.846 1.00 27.89 144 GLN A N 1
ATOM 722 C CA . GLN A 1 101 ? -26.917 -32.031 43.622 1.00 31.15 144 GLN A CA 1
ATOM 723 C C . GLN A 1 101 ? -25.961 -32.783 42.702 1.00 31.82 144 GLN A C 1
ATOM 724 O O . GLN A 1 101 ? -26.381 -33.660 41.948 1.00 32.59 144 GLN A O 1
ATOM 730 N N . ALA A 1 102 ? -24.677 -32.443 42.764 1.00 32.72 145 ALA A N 1
ATOM 731 C CA . ALA A 1 102 ? -23.685 -33.083 41.909 1.00 33.67 145 ALA A CA 1
ATOM 732 C C . ALA A 1 102 ? -22.739 -34.023 42.645 1.00 34.38 145 ALA A C 1
ATOM 733 O O . ALA A 1 102 ? -21.715 -34.428 42.099 1.00 35.53 145 ALA A O 1
ATOM 735 N N . ALA A 1 103 ? -23.082 -34.359 43.882 1.00 34.03 146 ALA A N 1
ATOM 736 C CA . ALA A 1 103 ? -22.283 -35.271 44.693 1.00 33.62 146 ALA A CA 1
ATOM 737 C C . ALA A 1 103 ? -20.768 -35.066 44.627 1.00 33.55 146 ALA A C 1
ATOM 738 O O . ALA A 1 103 ? -20.059 -35.812 43.947 1.00 33.08 146 ALA A O 1
ATOM 740 N N . THR A 1 104 ? -20.279 -34.056 45.338 1.00 31.55 147 THR A N 1
ATOM 741 C CA . THR A 1 104 ? -18.850 -33.773 45.394 1.00 30.27 147 THR A CA 1
ATOM 742 C C . THR A 1 104 ? -18.439 -33.892 46.858 1.00 27.64 147 THR A C 1
ATOM 743 O O . THR A 1 104 ? -19.190 -33.495 47.746 1.00 27.88 147 THR A O 1
ATOM 747 N N . THR A 1 105 ? -17.252 -34.441 47.100 1.00 24.69 148 THR A N 1
ATOM 748 C CA . THR A 1 105 ? -16.733 -34.633 48.457 1.00 23.63 148 THR A CA 1
ATOM 749 C C . THR A 1 105 ? -16.439 -33.332 49.208 1.00 18.96 148 THR A C 1
ATOM 750 O O . THR A 1 105 ? -16.441 -33.305 50.438 1.00 18.24 148 THR A O 1
ATOM 754 N N . SER A 1 106 ? -16.176 -32.257 48.477 1.00 15.45 149 SER A N 1
ATOM 755 C CA . SER A 1 106 ? -15.888 -30.980 49.121 1.00 12.99 149 SER A CA 1
ATOM 756 C C . SER A 1 106 ? -17.187 -30.191 49.243 1.00 12.91 149 SER A C 1
ATOM 757 O O . SER A 1 106 ? -17.182 -28.976 49.407 1.00 10.89 149 SER A O 1
ATOM 760 N N . CYS A 1 107 ? -18.296 -30.922 49.169 1.00 12.25 150 CYS A N 1
ATOM 761 C CA . CYS A 1 107 ? -19.643 -30.375 49.246 1.00 12.48 150 CYS A CA 1
ATOM 762 C C . CYS A 1 107 ? -19.840 -29.289 50.305 1.00 10.15 150 CYS A C 1
ATOM 763 O O . CYS A 1 107 ? -20.416 -28.233 50.031 1.00 8.09 150 CYS A O 1
ATOM 766 N N . PHE A 1 108 ? -19.349 -29.550 51.509 1.00 6.58 151 PHE A N 1
ATOM 767 C CA . PHE A 1 108 ? -19.504 -28.621 52.625 1.00 8.00 151 PHE A CA 1
ATOM 768 C C . PHE A 1 108 ? -18.324 -27.688 52.916 1.00 8.45 151 PHE A C 1
ATOM 769 O O . PHE A 1 108 ? -18.367 -26.929 53.885 1.00 8.21 151 PHE A O 1
ATOM 777 N N . ASP A 1 109 ? -17.280 -27.734 52.094 1.00 8.75 152 ASP A N 1
ATOM 778 C CA . ASP A 1 109 ? -16.096 -26.897 52.311 1.00 8.69 152 ASP A CA 1
ATOM 779 C C . ASP A 1 109 ? -16.339 -25.416 52.599 1.00 8.44 152 ASP A C 1
ATOM 780 O O . ASP A 1 109 ? -15.836 -24.882 53.593 1.00 8.33 152 ASP A O 1
ATOM 785 N N . VAL A 1 110 ? -17.100 -24.743 51.747 1.00 10.70 153 VAL A N 1
ATOM 786 C CA . VAL A 1 110 ? -17.341 -23.325 51.963 1.00 10.61 153 VAL A CA 1
ATOM 787 C C . VAL A 1 110 ? -18.125 -23.085 53.252 1.00 9.26 153 VAL A C 1
ATOM 788 O O . VAL A 1 110 ? -17.787 -22.192 54.027 1.00 9.27 153 VAL A O 1
ATOM 792 N N . ALA A 1 111 ? -19.156 -23.892 53.487 1.00 9.53 154 ALA A N 1
ATOM 793 C CA . ALA A 1 111 ? -19.964 -23.759 54.698 1.00 7.50 154 ALA A CA 1
ATOM 794 C C . ALA A 1 111 ? -19.120 -23.995 55.948 1.00 8.51 154 ALA A C 1
ATOM 795 O O . ALA A 1 111 ? -19.216 -23.239 56.912 1.00 9.17 154 ALA A O 1
ATOM 797 N N . GLN A 1 112 ? -18.296 -25.041 55.929 1.00 8.40 155 GLN A N 1
ATOM 798 C CA . GLN A 1 112 ? -17.452 -25.363 57.078 1.00 8.80 155 GLN A CA 1
ATOM 799 C C . GLN A 1 112 ? -16.464 -24.235 57.363 1.00 8.40 155 GLN A C 1
ATOM 800 O O . GLN A 1 112 ? -16.220 -23.889 58.521 1.00 8.47 155 GLN A O 1
ATOM 806 N N . GLY A 1 113 ? -15.905 -23.658 56.300 1.00 8.55 156 GLY A N 1
ATOM 807 C CA . GLY A 1 113 ? -14.960 -22.564 56.452 1.00 7.88 156 GLY A CA 1
ATOM 808 C C . GLY A 1 113 ? -15.601 -21.306 57.013 1.00 8.11 156 GLY A C 1
ATOM 809 O O . GLY A 1 113 ? -14.995 -20.602 57.830 1.00 5.98 156 GLY A O 1
ATOM 810 N N . LYS A 1 114 ? -16.818 -21.001 56.572 1.00 7.52 157 LYS A N 1
ATOM 811 C CA . LYS A 1 114 ? -17.519 -19.822 57.069 1.00 8.94 157 LYS A CA 1
ATOM 812 C C . LYS A 1 114 ? -17.852 -20.042 58.542 1.00 8.29 157 LYS A C 1
ATOM 813 O O . LYS A 1 114 ? -17.697 -19.141 59.369 1.00 6.73 157 LYS A O 1
ATOM 819 N N . THR A 1 115 ? -18.311 -21.250 58.865 1.00 6.20 158 THR A N 1
ATOM 820 C CA . THR A 1 115 ? -18.668 -21.588 60.239 1.00 7.39 158 THR A CA 1
ATOM 821 C C . THR A 1 115 ? -17.425 -21.592 61.122 1.00 8.01 158 THR A C 1
ATOM 822 O O . THR A 1 115 ? -17.477 -21.181 62.285 1.00 8.25 158 THR A O 1
ATOM 826 N N . ARG A 1 116 ? -16.303 -22.040 60.567 1.00 7.46 159 ARG A N 1
ATOM 827 C CA . ARG A 1 116 ? -15.049 -22.050 61.316 1.00 9.61 159 ARG A CA 1
ATOM 828 C C . ARG A 1 116 ? -14.680 -20.612 61.707 1.00 10.09 159 ARG A C 1
ATOM 829 O O . ARG A 1 116 ? -14.291 -20.342 62.847 1.00 11.99 159 ARG A O 1
ATOM 837 N N . THR A 1 117 ? -14.803 -19.692 60.752 1.00 10.49 160 THR A N 1
ATOM 838 C CA . THR A 1 117 ? -14.475 -18.295 61.004 1.00 12.73 160 THR A CA 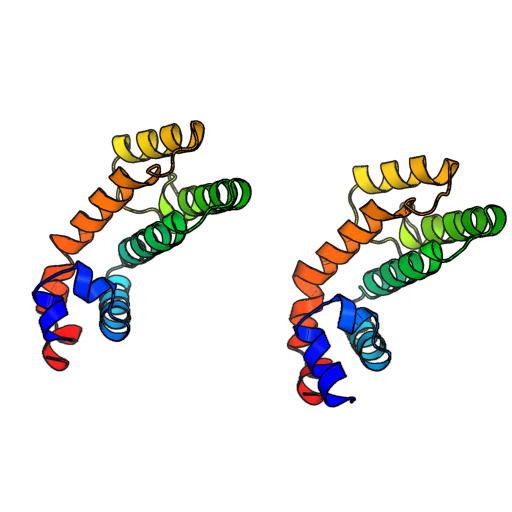1
ATOM 839 C C . THR A 1 117 ? -15.425 -17.681 62.025 1.00 13.83 160 THR A C 1
ATOM 840 O O . THR A 1 117 ? -15.032 -16.820 62.813 1.00 13.89 160 THR A O 1
ATOM 844 N N . LEU A 1 118 ? -16.675 -18.134 62.012 1.00 12.45 161 LEU A N 1
ATOM 845 C CA . LEU A 1 118 ? -17.675 -17.646 62.954 1.00 13.95 161 LEU A CA 1
ATOM 846 C C . LEU A 1 118 ? -17.139 -17.912 64.368 1.00 13.45 161 LEU A C 1
ATOM 847 O O . LEU A 1 118 ? -17.343 -17.119 65.286 1.00 13.61 161 LEU A O 1
ATOM 852 N N . MET A 1 119 ? -16.443 -19.032 64.535 1.00 13.31 162 MET A N 1
ATOM 853 C CA . MET A 1 119 ? -15.871 -19.386 65.834 1.00 11.78 162 MET A CA 1
ATOM 854 C C . MET A 1 119 ? -14.474 -18.793 66.039 1.00 11.48 162 MET A C 1
ATOM 855 O O . MET A 1 119 ? -14.228 -18.053 66.993 1.00 9.89 162 MET A O 1
ATOM 860 N N . GLU A 1 120 ? -13.566 -19.129 65.129 1.00 11.63 163 GLU A N 1
ATOM 861 C CA . GLU A 1 120 ? -12.175 -18.697 65.200 1.00 12.65 163 GLU A CA 1
ATOM 862 C C . GLU A 1 120 ? -11.952 -17.200 65.376 1.00 13.26 163 GLU A C 1
ATOM 863 O O . GLU A 1 120 ? -11.017 -16.791 66.058 1.00 12.59 163 GLU A O 1
ATOM 869 N N . LYS A 1 121 ? -12.810 -16.376 64.787 1.00 14.23 164 LYS A N 1
ATOM 870 C CA . LYS A 1 121 ? -12.625 -14.937 64.903 1.00 15.24 164 LYS A CA 1
ATOM 871 C C . LYS A 1 121 ? -13.510 -14.242 65.932 1.00 14.31 164 LYS A C 1
ATOM 872 O O . LYS A 1 121 ? -13.516 -13.014 66.007 1.00 16.49 164 LYS A O 1
ATOM 878 N N . ASP A 1 122 ? -14.250 -15.010 66.726 1.00 11.11 165 ASP A N 1
ATOM 879 C CA . ASP A 1 122 ? -15.123 -14.407 67.729 1.00 11.03 165 ASP A CA 1
ATOM 880 C C . ASP A 1 122 ? -15.246 -15.182 69.043 1.00 9.75 165 ASP A C 1
ATOM 881 O O . ASP A 1 122 ? -14.682 -14.779 70.068 1.00 8.08 165 ASP A O 1
ATOM 886 N N . SER A 1 123 ? -15.977 -16.293 69.016 1.00 6.74 166 SER A N 1
ATOM 887 C CA . SER A 1 123 ? -16.187 -17.083 70.226 1.00 7.91 166 SER A CA 1
ATOM 888 C C . SER A 1 123 ? -14.949 -17.813 70.724 1.00 8.53 166 SER A C 1
ATOM 889 O O . SER A 1 123 ? -14.809 -18.041 71.926 1.00 9.29 166 SER A O 1
ATOM 892 N N . TYR A 1 124 ? -14.049 -18.179 69.814 1.00 8.40 167 TYR A N 1
ATOM 893 C CA . TYR A 1 124 ? -12.827 -18.888 70.200 1.00 8.58 167 TYR A CA 1
ATOM 894 C C . TYR A 1 124 ? -11.948 -17.985 71.067 1.00 8.74 167 TYR A C 1
ATOM 895 O O . TYR A 1 124 ? -11.544 -18.376 72.161 1.00 8.63 167 TYR A O 1
ATOM 904 N N . PRO A 1 125 ? -11.640 -16.767 70.594 1.00 7.46 168 PRO A N 1
ATOM 905 C CA . PRO A 1 125 ? -10.811 -15.876 71.408 1.00 9.03 168 PRO A CA 1
ATOM 906 C C . PRO A 1 125 ? -11.475 -15.518 72.737 1.00 8.33 168 PRO A C 1
ATOM 907 O O . PRO A 1 125 ? -10.792 -15.346 73.740 1.00 10.47 168 PRO A O 1
ATOM 911 N N . ARG A 1 126 ? -12.800 -15.399 72.755 1.00 8.35 169 ARG A N 1
ATOM 912 C CA . ARG A 1 126 ? -13.476 -15.070 74.005 1.00 8.08 169 ARG A CA 1
ATOM 913 C C . ARG A 1 126 ? -13.437 -16.262 74.960 1.00 6.62 169 ARG A C 1
ATOM 914 O O . ARG A 1 126 ? -13.393 -16.094 76.182 1.00 4.75 169 ARG A O 1
ATOM 922 N N . PHE A 1 127 ? -13.436 -17.466 74.399 1.00 6.21 170 PHE A N 1
ATOM 923 C CA . PHE A 1 127 ? -13.369 -18.684 75.206 1.00 6.18 170 PHE A CA 1
ATOM 924 C C . PHE A 1 127 ? -12.036 -18.717 75.936 1.00 6.27 170 PHE A C 1
ATOM 925 O O . PHE A 1 127 ? -11.965 -19.095 77.111 1.00 6.82 170 PHE A O 1
ATOM 933 N N . LEU A 1 128 ? -10.978 -18.338 75.226 1.00 6.13 171 LEU A N 1
ATOM 934 C CA . LEU A 1 128 ? -9.638 -18.342 75.803 1.00 7.96 171 LEU A CA 1
ATOM 935 C C . LEU A 1 128 ? -9.484 -17.323 76.920 1.00 9.77 171 LEU A C 1
ATOM 936 O O . LEU A 1 128 ? -8.629 -17.475 77.790 1.00 9.91 171 LEU A O 1
ATOM 941 N N . LYS A 1 129 ? -10.314 -16.288 76.900 1.00 9.95 172 LYS A N 1
ATOM 942 C CA . LYS A 1 129 ? -10.251 -15.249 77.921 1.00 14.32 172 LYS A CA 1
ATOM 943 C C . LYS A 1 129 ? -11.329 -15.423 78.985 1.00 15.21 172 LYS A C 1
ATOM 944 O O . LYS A 1 129 ? -11.631 -14.491 79.729 1.00 18.73 172 LYS A O 1
ATOM 950 N N . SER A 1 130 ? -11.900 -16.622 79.062 1.00 12.97 173 SER A N 1
ATOM 951 C CA . SER A 1 130 ? -12.947 -16.908 80.037 1.00 12.19 173 SER A CA 1
ATOM 952 C C . SER A 1 130 ? -12.423 -17.862 81.106 1.00 12.44 173 SER A C 1
ATOM 953 O O . SER A 1 130 ? -11.374 -18.482 80.936 1.00 11.85 173 SER A O 1
ATOM 956 N N . PRO A 1 131 ? -13.147 -17.987 82.226 1.00 12.12 174 PRO A N 1
ATOM 957 C CA . PRO A 1 131 ? -12.688 -18.894 83.278 1.00 13.18 174 PRO A CA 1
ATOM 958 C C . PRO A 1 131 ? -12.611 -20.333 82.781 1.00 12.96 174 PRO A C 1
ATOM 959 O O . PRO A 1 131 ? -11.773 -21.106 83.242 1.00 14.50 174 PRO A O 1
ATOM 963 N N . ALA A 1 132 ? -13.491 -20.683 81.842 1.00 12.25 175 ALA A N 1
ATOM 964 C CA . ALA A 1 132 ? -13.547 -22.037 81.292 1.00 12.54 175 ALA A CA 1
ATOM 965 C C . ALA A 1 132 ? -12.193 -22.490 80.755 1.00 13.79 175 ALA A C 1
ATOM 966 O O . ALA A 1 132 ? -11.865 -23.675 80.807 1.00 12.11 175 ALA A O 1
ATOM 968 N N . TYR A 1 133 ? -11.409 -21.550 80.237 1.00 10.81 176 TYR A N 1
ATOM 969 C CA . TYR A 1 133 ? -10.082 -21.880 79.736 1.00 11.02 176 TYR A CA 1
ATOM 970 C C . TYR A 1 133 ? -9.018 -21.473 80.755 1.00 10.27 176 TYR A C 1
ATOM 971 O O . TYR A 1 133 ? -8.129 -22.258 81.087 1.00 10.19 176 TYR A O 1
ATOM 980 N N . ARG A 1 134 ? -9.120 -20.242 81.251 1.00 11.21 177 ARG A N 1
ATOM 981 C CA . ARG A 1 134 ? -8.155 -19.714 82.207 1.00 11.62 177 ARG A CA 1
ATOM 982 C C . ARG A 1 134 ? -7.939 -20.576 83.444 1.00 12.57 177 ARG A C 1
ATOM 983 O O . ARG A 1 134 ? -6.822 -20.657 83.950 1.00 11.92 177 ARG A O 1
ATOM 991 N N . ASP A 1 135 ? -8.994 -21.219 83.933 1.00 13.65 178 ASP A N 1
ATOM 992 C CA . ASP A 1 135 ? -8.868 -22.070 85.113 1.00 15.01 178 ASP A CA 1
ATOM 993 C C . ASP A 1 135 ? -8.071 -23.338 84.792 1.00 16.02 178 ASP A C 1
ATOM 994 O O . ASP A 1 135 ? -7.412 -23.902 85.663 1.00 14.57 178 ASP A O 1
ATOM 999 N N . LEU A 1 136 ? -8.119 -23.773 83.536 1.00 15.25 179 LEU A N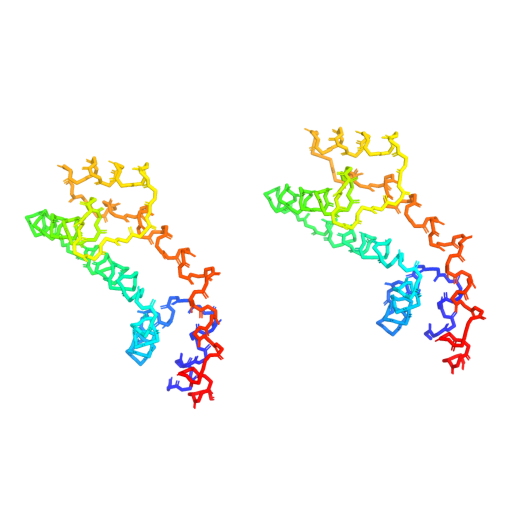 1
ATOM 1000 C CA . LEU A 1 136 ? -7.415 -24.985 83.116 1.00 16.93 179 LEU A CA 1
ATOM 1001 C C . LEU A 1 136 ? -5.968 -24.734 82.709 1.00 18.80 179 LEU A C 1
ATOM 1002 O O . LEU A 1 136 ? -5.171 -25.669 82.624 1.00 19.25 179 LEU A O 1
ATOM 1007 N N . ALA A 1 137 ? -5.628 -23.477 82.448 1.00 19.72 180 ALA A N 1
ATOM 1008 C CA . ALA A 1 137 ? -4.270 -23.136 82.037 1.00 21.24 180 ALA A CA 1
ATOM 1009 C C . ALA A 1 137 ? -3.244 -23.392 83.140 1.00 22.43 180 ALA A C 1
ATOM 1010 O O . ALA A 1 137 ? -3.651 -23.565 84.309 1.00 22.25 180 ALA A O 1
ATOM 1013 N N . SER B 1 10 ? -22.327 -71.188 75.952 1.00 17.61 53 SER B N 1
ATOM 1014 C CA . SER B 1 10 ? -22.858 -71.007 77.336 1.00 17.64 53 SER B CA 1
ATOM 1015 C C . SER B 1 10 ? -24.064 -70.080 77.327 1.00 17.78 53 SER B C 1
ATOM 1016 O O . SER B 1 10 ? -24.321 -69.383 76.343 1.00 17.82 53 SER B O 1
ATOM 1019 N N . PHE B 1 11 ? -24.798 -70.063 78.431 1.00 17.16 54 PHE B N 1
ATOM 1020 C CA . PHE B 1 11 ? -25.958 -69.199 78.530 1.00 16.43 54 PHE B CA 1
ATOM 1021 C C . PHE B 1 11 ? -25.476 -67.745 78.540 1.00 16.80 54 PHE B C 1
ATOM 1022 O O . PHE B 1 11 ? -26.149 -66.858 78.017 1.00 14.87 54 PHE B O 1
ATOM 1030 N N . SER B 1 12 ? -24.300 -67.508 79.116 1.00 17.00 55 SER B N 1
ATOM 1031 C CA . SER B 1 12 ? -23.732 -66.162 79.168 1.00 17.94 55 SER B CA 1
ATOM 1032 C C . SER B 1 12 ? -23.496 -65.623 77.757 1.00 18.69 55 SER B C 1
ATOM 1033 O O . SER B 1 12 ? -23.838 -64.474 77.455 1.00 17.79 55 SER B O 1
ATOM 1036 N N . GLU B 1 13 ? -22.901 -66.454 76.904 1.00 17.37 56 GLU B N 1
ATOM 1037 C CA . GLU B 1 13 ? -22.627 -66.080 75.518 1.00 17.45 56 GLU B CA 1
ATOM 1038 C C . GLU B 1 13 ? -23.948 -65.837 74.792 1.00 17.93 56 GLU B C 1
ATOM 1039 O O . GLU B 1 13 ? -24.060 -64.942 73.951 1.00 15.65 56 GLU B O 1
ATOM 1045 N N . ASP B 1 14 ? -24.939 -66.652 75.135 1.00 15.29 57 ASP B N 1
ATOM 1046 C CA . ASP B 1 14 ? -26.272 -66.579 74.550 1.00 15.91 57 ASP B CA 1
ATOM 1047 C C . ASP B 1 14 ? -26.905 -65.212 74.799 1.00 14.29 57 ASP B C 1
ATOM 1048 O O . ASP B 1 14 ? -27.302 -64.531 73.860 1.00 12.90 57 ASP B O 1
ATOM 1053 N N . VAL B 1 15 ? -26.977 -64.811 76.064 1.00 12.74 58 VAL B N 1
ATOM 1054 C CA . VAL B 1 15 ? -27.565 -63.526 76.438 1.00 12.99 58 VAL B CA 1
ATOM 1055 C C . VAL B 1 15 ? -26.816 -62.333 75.837 1.00 12.77 58 VAL B C 1
ATOM 1056 O O . VAL B 1 15 ? -27.434 -61.371 75.373 1.00 12.28 58 VAL B O 1
ATOM 1060 N N . LEU B 1 16 ? -25.487 -62.390 75.846 1.00 12.04 59 LEU B N 1
ATOM 1061 C CA . LEU B 1 16 ? -24.686 -61.307 75.280 1.00 12.54 59 LEU B CA 1
ATOM 1062 C C . LEU B 1 16 ? -24.941 -61.172 73.782 1.00 12.15 59 LEU B C 1
ATOM 1063 O O . LEU B 1 16 ? -24.936 -60.069 73.234 1.00 11.11 59 LEU B O 1
ATOM 1068 N N . GLY B 1 17 ? -25.162 -62.303 73.124 1.00 11.40 60 GLY B N 1
ATOM 1069 C CA . GLY B 1 17 ? -25.400 -62.288 71.693 1.00 13.19 60 GLY B CA 1
ATOM 1070 C C . GLY B 1 17 ? -26.675 -61.593 71.251 1.00 11.17 60 GLY B C 1
ATOM 1071 O O . GLY B 1 17 ? -26.741 -61.091 70.130 1.00 11.96 60 GLY B O 1
ATOM 1072 N N . TRP B 1 18 ? -27.689 -61.554 72.115 1.00 10.59 61 TRP B N 1
ATOM 1073 C CA . TRP B 1 18 ? -28.957 -60.923 71.751 1.00 9.64 61 TRP B CA 1
ATOM 1074 C C . TRP B 1 18 ? -28.809 -59.442 71.454 1.00 10.97 61 TRP B C 1
ATOM 1075 O O . TRP B 1 18 ? -29.588 -58.887 70.680 1.00 11.01 61 TRP B O 1
ATOM 1086 N N . ARG B 1 19 ? -27.827 -58.791 72.069 1.00 10.08 62 ARG B N 1
ATOM 1087 C CA . ARG B 1 19 ? -27.639 -57.370 71.808 1.00 13.90 62 ARG B CA 1
ATOM 1088 C C . ARG B 1 19 ? -26.633 -57.132 70.685 1.00 12.38 62 ARG B C 1
ATOM 1089 O O . ARG B 1 19 ? -26.542 -56.029 70.154 1.00 14.67 62 ARG B O 1
ATOM 1097 N N . GLU B 1 20 ? -25.890 -58.167 70.308 1.00 12.39 63 GLU B N 1
ATOM 1098 C CA . GLU B 1 20 ? -24.925 -58.027 69.223 1.00 12.43 63 GLU B CA 1
ATOM 1099 C C . GLU B 1 20 ? -25.599 -58.324 67.883 1.00 12.82 63 G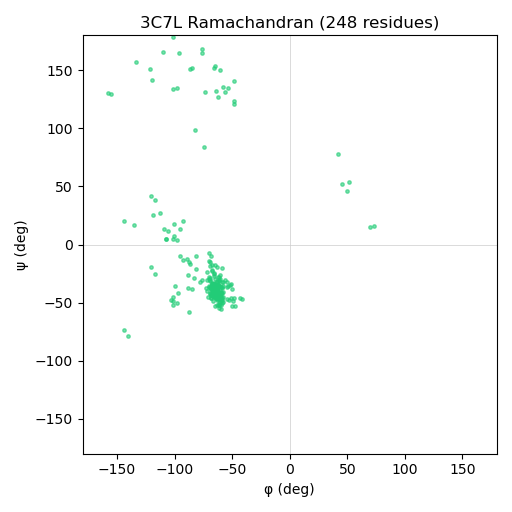LU B C 1
ATOM 1100 O O . GLU B 1 20 ? -25.168 -57.828 66.846 1.00 10.94 63 GLU B O 1
ATOM 1106 N N . SER B 1 21 ? -26.661 -59.129 67.914 1.00 11.90 64 SER B N 1
ATOM 1107 C CA . SER B 1 21 ? -27.382 -59.496 66.698 1.00 10.75 64 SER B CA 1
ATOM 1108 C C . SER B 1 21 ? -28.827 -59.874 66.979 1.00 9.96 64 SER B C 1
ATOM 1109 O O . SER B 1 21 ? -29.106 -60.694 67.852 1.00 10.81 64 SER B O 1
ATOM 1112 N N . PHE B 1 22 ? -29.749 -59.280 66.230 1.00 7.99 65 PHE B N 1
ATOM 1113 C CA . PHE B 1 22 ? -31.162 -59.582 66.410 1.00 8.41 65 PHE B CA 1
ATOM 1114 C C . PHE B 1 22 ? -31.396 -61.057 66.070 1.00 9.17 65 PHE B C 1
ATOM 1115 O O . PHE B 1 22 ? -32.253 -61.713 66.659 1.00 9.52 65 PHE B O 1
ATOM 1123 N N . ASP B 1 23 ? -30.614 -61.578 65.129 1.00 6.75 66 ASP B N 1
ATOM 1124 C CA . ASP B 1 23 ? -30.750 -62.978 64.731 1.00 7.85 66 ASP B CA 1
ATOM 1125 C C . ASP B 1 23 ? -30.434 -63.951 65.862 1.00 6.87 66 ASP B C 1
ATOM 1126 O O . ASP B 1 23 ? -31.058 -65.015 65.960 1.00 6.39 66 ASP B O 1
ATOM 1131 N N . LEU B 1 24 ? -29.474 -63.597 66.713 1.00 6.97 67 LEU B N 1
ATOM 1132 C CA . LEU B 1 24 ? -29.112 -64.471 67.819 1.00 8.33 67 LEU B CA 1
ATOM 1133 C C . LEU B 1 24 ? -30.244 -64.525 68.826 1.00 8.05 67 LEU B C 1
ATOM 1134 O O . LEU B 1 24 ? -30.497 -65.564 69.432 1.00 9.39 67 LEU B O 1
ATOM 1139 N N . LEU B 1 25 ? -30.930 -63.403 69.002 1.00 6.69 68 LEU B N 1
ATOM 1140 C CA . LEU B 1 25 ? -32.057 -63.356 69.917 1.00 7.61 68 LEU B CA 1
ATOM 1141 C C . LEU B 1 25 ? -33.189 -64.200 69.345 1.00 8.07 68 LEU B C 1
ATOM 1142 O O . LEU B 1 25 ? -33.831 -64.970 70.061 1.00 8.82 68 LEU B O 1
ATOM 1147 N N . LEU B 1 26 ? -33.420 -64.054 68.043 1.00 8.67 69 LEU B N 1
ATOM 1148 C CA . LEU B 1 26 ? -34.494 -64.769 67.357 1.00 9.31 69 LEU B CA 1
ATOM 1149 C C . LEU B 1 26 ? -34.265 -66.271 67.234 1.00 10.67 69 LEU B C 1
ATOM 1150 O O . LEU B 1 26 ? -35.197 -67.017 66.936 1.00 11.20 69 LEU B O 1
ATOM 1155 N N . ASN B 1 27 ? -33.031 -66.717 67.456 1.00 12.75 70 ASN B N 1
ATOM 1156 C CA . ASN B 1 27 ? -32.717 -68.145 67.377 1.00 15.58 70 ASN B CA 1
ATOM 1157 C C . ASN B 1 27 ? -32.483 -68.743 68.762 1.00 15.42 70 ASN B C 1
ATOM 1158 O O . ASN B 1 27 ? -32.127 -69.916 68.888 1.00 14.42 70 ASN B O 1
ATOM 1163 N N . SER B 1 28 ? -32.692 -67.939 69.799 1.00 13.24 71 SER B N 1
ATOM 1164 C CA . SER B 1 28 ? -32.490 -68.398 71.170 1.00 13.45 71 SER B CA 1
ATOM 1165 C C . SER B 1 28 ? -33.799 -68.810 71.829 1.00 13.80 71 SER B C 1
ATOM 1166 O O . SER B 1 28 ? -34.807 -68.110 71.715 1.00 12.69 71 SER B O 1
ATOM 1169 N N . LYS B 1 29 ? -33.789 -69.951 72.513 1.00 14.15 72 LYS B N 1
ATOM 1170 C CA . LYS B 1 29 ? -34.992 -70.418 73.195 1.00 13.78 72 LYS B CA 1
ATOM 1171 C C . LYS B 1 29 ? -35.410 -69.396 74.244 1.00 13.55 72 LYS B C 1
ATOM 1172 O O . LYS B 1 29 ? -36.562 -68.954 74.282 1.00 12.37 72 LYS B O 1
ATOM 1178 N N . ASN B 1 30 ? -34.466 -69.029 75.103 1.00 12.55 73 ASN B N 1
ATOM 1179 C CA . ASN B 1 30 ? -34.736 -68.067 76.162 1.00 12.26 73 ASN B CA 1
ATOM 1180 C C . ASN B 1 30 ? -34.979 -66.673 75.599 1.00 10.74 73 ASN B C 1
ATOM 1181 O O . ASN B 1 30 ? -35.818 -65.933 76.104 1.00 8.84 73 ASN B O 1
ATOM 1186 N N . GLY B 1 31 ? -34.243 -66.319 74.552 1.00 9.14 74 GLY B N 1
ATOM 1187 C CA . GLY B 1 31 ? -34.411 -65.012 73.942 1.00 9.33 74 GLY B CA 1
ATOM 1188 C C . GLY B 1 31 ? -35.790 -64.817 73.339 1.00 9.64 74 GLY B C 1
ATOM 1189 O O . GLY B 1 31 ? -36.421 -63.775 73.528 1.00 10.90 74 GLY B O 1
ATOM 1190 N N . VAL B 1 32 ? -36.260 -65.817 72.602 1.00 8.49 75 VAL B N 1
ATOM 1191 C CA . VAL B 1 32 ? -37.571 -65.745 71.978 1.00 8.18 75 VAL B CA 1
ATOM 1192 C C . VAL B 1 32 ? -38.662 -65.703 73.037 1.00 8.69 75 VAL B C 1
ATOM 1193 O O . VAL B 1 32 ? -39.622 -64.949 72.918 1.00 7.57 75 VAL B O 1
ATOM 1197 N N . ALA B 1 33 ? -38.510 -66.511 74.079 1.00 8.34 76 ALA B N 1
ATOM 1198 C CA . ALA B 1 33 ? -39.495 -66.555 75.150 1.00 9.76 76 ALA B CA 1
ATOM 1199 C C . ALA B 1 33 ? -39.626 -65.196 75.828 1.00 8.72 76 ALA B C 1
ATOM 1200 O O . ALA B 1 33 ? -40.728 -64.685 76.004 1.00 8.29 76 ALA B O 1
ATOM 1202 N N . ALA B 1 34 ? -38.496 -64.607 76.205 1.00 9.13 77 ALA B N 1
ATOM 1203 C CA . ALA B 1 34 ? -38.515 -63.313 76.875 1.00 10.02 77 ALA B CA 1
ATOM 1204 C C . ALA B 1 34 ? -39.054 -62.200 75.985 1.00 9.04 77 ALA B C 1
ATOM 1205 O O . ALA B 1 34 ? -39.828 -61.360 76.436 1.00 9.06 77 ALA B O 1
ATOM 1207 N N . PHE B 1 35 ? -38.655 -62.199 74.717 1.00 7.60 78 PHE B N 1
ATOM 1208 C CA . PHE B 1 35 ? -39.102 -61.163 73.797 1.00 8.33 78 PHE B CA 1
ATOM 1209 C C . PHE B 1 35 ? -40.599 -61.270 73.509 1.00 7.63 78 PHE B C 1
ATOM 1210 O O . PHE B 1 35 ? -41.298 -60.257 73.442 1.00 7.43 78 PHE B O 1
ATOM 1218 N N . HIS B 1 36 ? -41.096 -62.492 73.356 1.00 7.03 79 HIS B N 1
ATOM 1219 C CA . HIS B 1 36 ? -42.512 -62.685 73.082 1.00 8.73 79 HIS B CA 1
ATOM 1220 C C . HIS B 1 36 ? -43.359 -62.135 74.233 1.00 7.98 79 HIS B C 1
ATOM 1221 O O . HIS B 1 36 ? -44.384 -61.488 74.009 1.00 8.12 79 HIS B O 1
ATOM 1228 N N . ALA B 1 37 ? -42.918 -62.390 75.462 1.00 8.11 80 ALA B N 1
ATOM 1229 C CA . ALA B 1 37 ? -43.629 -61.924 76.648 1.00 8.34 80 ALA B CA 1
ATOM 1230 C C . ALA B 1 37 ? -43.630 -60.409 76.695 1.00 8.05 80 ALA B C 1
ATOM 1231 O O . ALA B 1 37 ? -44.630 -59.789 77.062 1.00 8.24 80 ALA B O 1
ATOM 1233 N N . PHE B 1 38 ? -42.501 -59.811 76.323 1.00 8.12 81 PHE B N 1
ATOM 1234 C CA . PHE B 1 38 ? -42.373 -58.360 76.320 1.00 7.98 81 PHE B CA 1
ATOM 1235 C C . PHE B 1 38 ? -43.330 -57.749 75.302 1.00 8.65 81 PHE B C 1
ATOM 1236 O O . PHE B 1 38 ? -44.025 -56.778 75.598 1.00 8.39 81 PHE B O 1
ATOM 1244 N N . LEU B 1 39 ? -43.367 -58.326 74.102 1.00 7.28 82 LEU B N 1
ATOM 1245 C CA . LEU B 1 39 ? -44.227 -57.815 73.048 1.00 7.83 82 LEU B CA 1
ATOM 1246 C C . LEU B 1 39 ? -45.700 -58.011 73.363 1.00 6.89 82 LEU B C 1
ATOM 1247 O O . LEU B 1 39 ? -46.530 -57.183 73.006 1.00 6.58 82 LEU B O 1
ATOM 1252 N N . LYS B 1 40 ? -46.017 -59.112 74.032 1.00 7.00 83 LYS B N 1
ATOM 1253 C CA . LYS B 1 40 ? -47.394 -59.425 74.394 1.00 8.20 83 LYS B CA 1
ATOM 1254 C C . LYS B 1 40 ? -47.988 -58.327 75.279 1.00 10.42 83 LYS B C 1
ATOM 1255 O O . LYS B 1 40 ? -49.140 -57.914 75.107 1.00 8.58 83 LYS B O 1
ATOM 1261 N N . THR B 1 41 ? -47.195 -57.841 76.221 1.00 11.58 84 THR B N 1
ATOM 1262 C CA . THR B 1 41 ? -47.670 -56.802 77.122 1.00 13.15 84 THR B CA 1
ATOM 1263 C C . THR B 1 41 ? -48.071 -55.532 76.367 1.00 12.75 84 THR B C 1
ATOM 1264 O O . THR B 1 41 ? -48.914 -54.768 76.836 1.00 13.96 84 THR B O 1
ATOM 1268 N N . GLU B 1 42 ? -47.483 -55.310 75.194 1.00 12.29 85 GLU B N 1
ATOM 1269 C CA . GLU B 1 42 ? -47.821 -54.132 74.405 1.00 11.97 85 GLU B CA 1
ATOM 1270 C C . GLU B 1 42 ? -48.538 -54.466 73.095 1.00 12.50 85 GLU B C 1
ATOM 1271 O O . GLU B 1 42 ? -48.470 -53.713 72.123 1.00 11.96 85 GLU B O 1
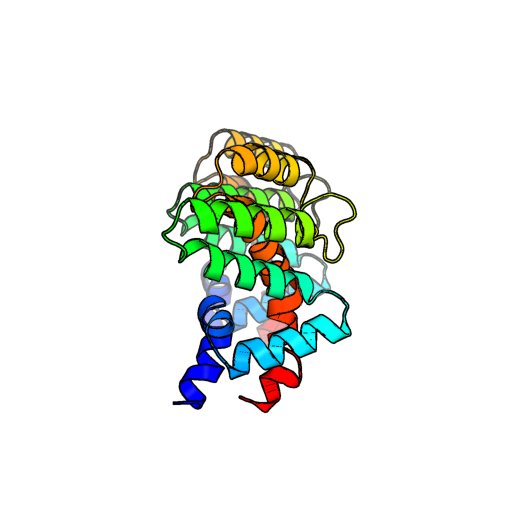ATOM 1277 N N . PHE B 1 43 ? -49.233 -55.600 73.095 1.00 11.57 86 PHE B N 1
ATOM 1278 C CA . PHE B 1 43 ? -50.008 -56.075 71.949 1.00 12.99 86 PHE B CA 1
ATOM 1279 C C . PHE B 1 43 ? -49.315 -55.995 70.589 1.00 13.91 86 PHE B C 1
ATOM 1280 O O . PHE B 1 43 ? -49.870 -55.440 69.638 1.00 14.70 86 PHE B O 1
ATOM 1288 N N . SER B 1 44 ? -48.111 -56.544 70.487 1.00 12.42 87 SER B N 1
ATOM 1289 C CA . SER B 1 44 ? -47.401 -56.525 69.214 1.00 13.19 87 SER B CA 1
ATOM 1290 C C . SER B 1 44 ? -46.606 -57.807 69.014 1.00 11.25 87 SER B C 1
ATOM 1291 O O . SER B 1 44 ? -45.680 -57.843 68.208 1.00 13.84 87 SER B O 1
ATOM 1294 N N . GLU B 1 45 ? -46.982 -58.860 69.736 1.00 9.55 88 GLU B N 1
ATOM 1295 C CA . GLU B 1 45 ? -46.283 -60.138 69.640 1.00 11.18 88 GLU B CA 1
ATOM 1296 C C . GLU B 1 45 ? -46.516 -60.843 68.305 1.00 11.00 88 GLU B C 1
ATOM 1297 O O . GLU B 1 45 ? -45.806 -61.792 67.973 1.00 10.28 88 GLU B O 1
ATOM 1303 N N . GLU B 1 46 ? -47.514 -60.394 67.547 1.00 9.47 89 GLU B N 1
ATOM 1304 C CA . GLU B 1 46 ? -47.782 -61.001 66.245 1.00 10.66 89 GLU B CA 1
ATOM 1305 C C . GLU B 1 46 ? -46.631 -60.706 65.286 1.00 9.92 89 GLU B C 1
ATOM 1306 O O . GLU B 1 46 ? -46.439 -61.427 64.312 1.00 9.57 89 GLU B O 1
ATOM 1312 N N . ASN B 1 47 ? -45.864 -59.647 65.552 1.00 9.08 90 ASN B N 1
ATOM 1313 C CA . ASN B 1 47 ? -44.726 -59.324 64.685 1.00 8.20 90 ASN B CA 1
ATOM 1314 C C . ASN B 1 47 ? -43.699 -60.458 64.788 1.00 7.88 90 ASN B C 1
ATOM 1315 O O . ASN B 1 47 ? -43.153 -60.930 63.782 1.00 5.62 90 ASN B O 1
ATOM 1320 N N . LEU B 1 48 ? -43.437 -60.884 66.018 1.00 6.02 91 LEU B N 1
ATOM 1321 C CA . LEU B 1 48 ? -42.495 -61.963 66.277 1.00 6.27 91 LEU B CA 1
ATOM 1322 C C . LEU B 1 48 ? -43.034 -63.307 65.782 1.00 5.02 91 LEU B C 1
ATOM 1323 O O . LEU B 1 48 ? -42.291 -64.118 65.220 1.00 5.21 91 LEU B O 1
ATOM 1328 N N . GLU B 1 49 ? -44.320 -63.552 66.007 1.00 5.86 92 GLU B N 1
ATOM 1329 C CA . GLU B 1 49 ? -44.934 -64.802 65.572 1.00 5.93 92 GLU B CA 1
ATOM 1330 C C . GLU B 1 49 ? -44.905 -64.913 64.049 1.00 4.06 92 GLU B C 1
ATOM 1331 O O . GLU B 1 49 ? -44.644 -65.981 63.503 1.00 2.12 92 GLU B O 1
ATOM 1337 N N . PHE B 1 50 ? -45.147 -63.806 63.359 1.00 4.07 93 PHE B N 1
ATOM 1338 C CA . PHE B 1 50 ? -45.115 -63.812 61.897 1.00 5.51 93 PHE B CA 1
ATOM 1339 C C . PHE B 1 50 ? -43.690 -64.072 61.390 1.00 4.61 93 PHE B C 1
ATOM 1340 O O . PHE B 1 50 ? -43.487 -64.860 60.459 1.00 5.23 93 PHE B O 1
ATOM 1348 N N . TRP B 1 51 ? -42.704 -63.414 62.002 1.00 5.27 94 TRP B N 1
ATOM 1349 C CA . TRP B 1 51 ? -41.308 -63.592 61.590 1.00 4.87 94 TRP B CA 1
ATOM 1350 C C . TRP B 1 51 ? -40.909 -65.055 61.753 1.00 6.41 94 TRP B C 1
ATOM 1351 O O . TRP B 1 51 ? -40.281 -65.642 60.878 1.00 7.67 94 TRP B O 1
ATOM 1362 N N . LEU B 1 52 ? -41.262 -65.628 62.898 1.00 5.61 95 LEU B N 1
ATOM 1363 C CA . LEU B 1 52 ? -40.938 -67.015 63.180 1.00 7.46 95 LEU B CA 1
ATOM 1364 C C . LEU B 1 52 ? -41.666 -67.947 62.224 1.00 7.83 95 LEU B C 1
ATOM 1365 O O . LEU B 1 52 ? -41.111 -68.959 61.805 1.00 8.99 95 LEU B O 1
ATOM 1370 N N . ALA B 1 53 ? -42.907 -67.613 61.884 1.00 8.00 96 ALA B N 1
ATOM 1371 C CA . ALA B 1 53 ? -43.677 -68.447 60.968 1.00 9.39 96 ALA B CA 1
ATOM 1372 C C . ALA B 1 53 ? -43.000 -68.475 59.601 1.00 10.51 96 ALA B C 1
ATOM 1373 O O . ALA B 1 53 ? -42.930 -69.518 58.957 1.00 7.87 96 ALA B O 1
ATOM 1375 N N . CYS B 1 54 ? -42.491 -67.329 59.161 1.00 9.82 97 CYS B N 1
ATOM 1376 C CA . CYS B 1 54 ? -41.828 -67.252 57.867 1.00 13.08 97 CYS B CA 1
ATOM 1377 C C . CYS B 1 54 ? -40.537 -68.060 57.847 1.00 11.60 97 CYS B C 1
ATOM 1378 O O . CYS B 1 54 ? -40.256 -68.767 56.882 1.00 12.43 97 CYS B O 1
ATOM 1381 N N . GLU B 1 55 ? -39.755 -67.954 58.915 1.00 11.78 98 GLU B N 1
ATOM 1382 C CA . GLU B 1 55 ? -38.495 -68.682 59.006 1.00 12.96 98 GLU B CA 1
ATOM 1383 C C . GLU B 1 55 ? -38.724 -70.189 58.895 1.00 13.01 98 GLU B C 1
ATOM 1384 O O . GLU B 1 55 ? -37.918 -70.900 58.297 1.00 14.63 98 GLU B O 1
ATOM 1390 N N . GLU B 1 56 ? -39.818 -70.679 59.474 1.00 11.50 99 GLU B N 1
ATOM 1391 C CA . GLU B 1 56 ? -40.136 -72.106 59.401 1.00 12.48 99 GLU B CA 1
ATOM 1392 C C . GLU B 1 56 ? -40.726 -72.452 58.033 1.00 12.34 99 GLU B C 1
ATOM 1393 O O . GLU B 1 56 ? -40.537 -73.556 57.522 1.00 11.60 99 GLU B O 1
ATOM 1399 N N . PHE B 1 57 ? -41.447 -71.501 57.449 1.00 11.81 100 PHE B N 1
ATOM 1400 C CA . PHE B 1 57 ? -42.059 -71.692 56.138 1.00 10.95 100 PHE B CA 1
ATOM 1401 C C . PHE B 1 57 ? -41.008 -71.978 55.074 1.00 10.74 100 PHE B C 1
ATOM 1402 O O . PHE B 1 57 ? -41.209 -72.829 54.213 1.00 10.77 100 PHE B O 1
ATOM 1410 N N . LYS B 1 58 ? -39.892 -71.258 55.141 1.00 9.39 101 LYS B N 1
ATOM 1411 C CA . LYS B 1 58 ? -38.817 -71.403 54.161 1.00 11.54 101 LYS B CA 1
ATOM 1412 C C . LYS B 1 58 ? -38.125 -72.761 54.169 1.00 13.33 101 LYS B C 1
ATOM 1413 O O . LYS B 1 58 ? -37.450 -73.119 53.202 1.00 13.62 101 LYS B O 1
ATOM 1419 N N . LYS B 1 59 ? -38.294 -73.514 55.252 1.00 11.74 102 LYS B N 1
ATOM 1420 C CA . LYS B 1 59 ? -37.670 -74.829 55.374 1.00 13.15 102 LYS B CA 1
ATOM 1421 C C . LYS B 1 59 ? -38.452 -75.926 54.658 1.00 13.56 102 LYS B C 1
ATOM 1422 O O . LYS B 1 59 ? -37.896 -76.978 54.341 1.00 13.08 102 LYS B O 1
ATOM 1428 N N . ILE B 1 60 ? -39.735 -75.682 54.404 1.00 11.38 103 ILE B N 1
ATOM 1429 C CA . ILE B 1 60 ? -40.584 -76.669 53.738 1.00 12.19 103 ILE B CA 1
ATOM 1430 C C . ILE B 1 60 ? -40.107 -76.946 52.309 1.00 12.36 103 ILE B C 1
ATOM 1431 O O . ILE B 1 60 ? -39.837 -76.019 51.546 1.00 10.50 103 ILE B O 1
ATOM 1436 N N . ARG B 1 61 ? -39.997 -78.226 51.958 1.00 14.23 104 ARG B N 1
ATOM 1437 C CA . ARG B 1 61 ? -39.556 -78.625 50.621 1.00 15.93 104 ARG B CA 1
ATOM 1438 C C . ARG B 1 61 ? -40.727 -78.947 49.699 1.00 15.42 104 ARG B C 1
ATOM 1439 O O . ARG B 1 61 ? -40.725 -78.571 48.526 1.00 16.78 104 ARG B O 1
ATOM 1447 N N . SER B 1 62 ? -41.725 -79.644 50.235 1.00 16.06 105 SER B N 1
ATOM 1448 C CA . SER B 1 62 ? -42.898 -80.029 49.457 1.00 17.82 105 SER B CA 1
ATOM 1449 C C . SER B 1 62 ? -43.687 -78.838 48.932 1.00 16.60 105 SER B C 1
ATOM 1450 O O . SER B 1 62 ? -44.072 -77.956 49.697 1.00 16.97 105 SER B O 1
ATOM 1453 N N . ALA B 1 63 ? -43.929 -78.827 47.624 1.00 14.81 106 ALA B N 1
ATOM 1454 C CA . ALA B 1 63 ? -44.686 -77.757 46.989 1.00 15.21 106 ALA B CA 1
ATOM 1455 C C . ALA B 1 63 ? -46.099 -77.745 47.566 1.00 15.92 106 ALA B C 1
ATOM 1456 O O . ALA B 1 63 ? -46.695 -76.684 47.755 1.00 13.78 106 ALA B O 1
ATOM 1458 N N . THR B 1 64 ? -46.622 -78.938 47.844 1.00 15.67 107 THR B N 1
ATOM 1459 C CA . THR B 1 64 ? -47.960 -79.100 48.409 1.00 17.44 107 THR B CA 1
ATOM 1460 C C . THR B 1 64 ? -48.071 -78.398 49.758 1.00 17.04 107 THR B C 1
ATOM 1461 O O . THR B 1 64 ? -48.985 -77.600 49.983 1.00 15.74 107 THR B O 1
ATOM 1465 N N . LYS B 1 65 ? -47.133 -78.707 50.650 1.00 16.58 108 LYS B N 1
ATOM 1466 C CA . LYS B 1 65 ? -47.110 -78.129 51.990 1.00 16.82 108 LYS B CA 1
ATOM 1467 C C . LYS B 1 65 ? -46.808 -76.635 51.971 1.00 16.30 108 LYS B C 1
ATOM 1468 O O . LYS B 1 65 ? -47.309 -75.883 52.809 1.00 14.55 108 LYS B O 1
ATOM 1474 N N . LEU B 1 66 ? -45.973 -76.207 51.028 1.00 14.99 109 LEU B N 1
ATOM 1475 C CA . LEU B 1 66 ? -45.635 -74.796 50.904 1.00 14.74 109 LEU B CA 1
ATOM 1476 C C . LEU B 1 66 ? -46.896 -74.012 50.556 1.00 15.85 109 LEU B C 1
ATOM 1477 O O . LEU B 1 66 ? -47.103 -72.904 51.045 1.00 14.97 109 LEU B O 1
ATOM 1482 N N . ALA B 1 67 ? -47.739 -74.595 49.706 1.00 16.41 110 ALA B N 1
ATOM 1483 C CA . ALA B 1 67 ? -48.971 -73.936 49.292 1.00 15.47 110 ALA B CA 1
ATOM 1484 C C . ALA B 1 67 ? -49.955 -73.826 50.446 1.00 15.64 110 ALA B C 1
ATOM 1485 O O . ALA B 1 67 ? -50.544 -72.771 50.664 1.00 16.20 110 ALA B O 1
ATOM 1487 N N . SER B 1 68 ? -50.129 -74.914 51.188 1.00 15.97 111 SER B N 1
ATOM 1488 C CA . SER B 1 68 ? -51.061 -74.910 52.307 1.00 15.69 111 SER B CA 1
ATOM 1489 C C . SER B 1 68 ? -50.571 -73.992 53.424 1.00 16.31 111 SER B C 1
ATOM 1490 O O . SER B 1 68 ? -51.353 -73.230 53.995 1.00 13.51 111 SER B O 1
ATOM 1493 N N . ARG B 1 69 ? -49.278 -74.056 53.729 1.00 15.09 112 ARG B N 1
ATOM 1494 C CA . ARG B 1 69 ? -48.711 -73.212 54.774 1.00 14.21 112 ARG B CA 1
ATOM 1495 C C . ARG B 1 69 ? -48.760 -71.747 54.349 1.00 14.14 112 ARG B C 1
ATOM 1496 O O . ARG B 1 69 ? -49.018 -70.859 55.166 1.00 11.80 112 ARG B O 1
ATOM 1504 N N . ALA B 1 70 ? -48.514 -71.504 53.063 1.00 14.02 113 ALA B N 1
ATOM 1505 C CA . ALA B 1 70 ? -48.533 -70.154 52.514 1.00 13.59 113 ALA B CA 1
ATOM 1506 C C . ALA B 1 70 ? -49.893 -69.497 52.726 1.00 13.78 113 ALA B C 1
ATOM 1507 O O . ALA B 1 70 ? -49.979 -68.358 53.177 1.00 12.32 113 ALA B O 1
ATOM 1509 N N . HIS B 1 71 ? -50.957 -70.222 52.397 1.00 13.80 114 HIS B N 1
ATOM 1510 C CA . HIS B 1 71 ? -52.309 -69.697 52.553 1.00 12.98 114 HIS B CA 1
ATOM 1511 C C . HIS B 1 71 ? -52.674 -69.422 54.002 1.00 11.46 114 HIS B C 1
ATOM 1512 O O . HIS B 1 71 ? -53.382 -68.463 54.293 1.00 10.40 114 HIS B O 1
ATOM 1519 N N . HIS B 1 72 ? -52.197 -70.270 54.903 1.00 11.11 115 HIS B N 1
ATOM 1520 C CA . HIS B 1 72 ? -52.461 -70.103 56.322 1.00 12.06 115 HIS B CA 1
ATOM 1521 C C . HIS B 1 72 ? -51.745 -68.865 56.848 1.00 11.64 115 HIS B C 1
ATOM 1522 O O . HIS B 1 72 ? -52.323 -68.070 57.582 1.00 11.23 115 HIS B O 1
ATOM 1529 N N . ILE B 1 73 ? -50.478 -68.714 56.477 1.00 9.20 116 ILE B N 1
ATOM 1530 C CA . ILE B 1 73 ? -49.695 -67.566 56.917 1.00 7.73 116 ILE B CA 1
ATOM 1531 C C . ILE B 1 73 ? -50.320 -66.278 56.393 1.00 6.91 116 ILE B C 1
ATOM 1532 O O . ILE B 1 73 ? -50.480 -65.314 57.141 1.00 5.60 116 ILE B O 1
ATOM 1537 N N . PHE B 1 74 ? -50.679 -66.273 55.113 1.00 6.70 117 PHE B N 1
ATOM 1538 C CA . PHE B 1 74 ? -51.297 -65.101 54.496 1.00 8.88 117 PHE B CA 1
ATOM 1539 C C . PHE B 1 74 ? -52.605 -64.736 55.196 1.00 7.94 117 PHE B C 1
ATOM 1540 O O . PHE B 1 74 ? -52.843 -63.574 55.532 1.00 7.83 117 PHE B O 1
ATOM 1548 N N . ASP B 1 75 ? -53.453 -65.732 55.422 1.00 8.25 118 ASP B N 1
ATOM 1549 C CA . ASP B 1 75 ? -54.738 -65.473 56.051 1.00 9.25 118 ASP B CA 1
ATOM 1550 C C . ASP B 1 75 ? -54.625 -65.132 57.522 1.00 10.01 118 ASP B C 1
ATOM 1551 O O . ASP B 1 75 ? -55.503 -64.478 58.078 1.00 11.94 118 ASP B O 1
ATOM 1556 N N . GLU B 1 76 ? -53.544 -65.563 58.158 1.00 10.80 119 GLU B N 1
ATOM 1557 C CA . GLU B 1 76 ? -53.379 -65.271 59.572 1.00 12.05 119 GLU B CA 1
ATOM 1558 C C . GLU B 1 76 ? -52.687 -63.944 59.876 1.00 10.92 119 GLU B C 1
ATOM 1559 O O . GLU B 1 76 ? -53.067 -63.260 60.824 1.00 11.33 119 GLU B O 1
ATOM 1565 N N . TYR B 1 77 ? -51.690 -63.573 59.074 1.00 9.90 120 TYR B N 1
ATOM 1566 C CA . TYR B 1 77 ? -50.945 -62.342 59.326 1.00 8.26 120 TYR B CA 1
ATOM 1567 C C . TYR B 1 77 ? -50.937 -61.267 58.244 1.00 9.58 120 TYR B C 1
ATOM 1568 O O . TYR B 1 77 ? -50.626 -60.111 58.534 1.00 8.88 120 TYR B O 1
ATOM 1577 N N . ILE B 1 78 ? -51.255 -61.623 57.005 1.00 7.57 121 ILE B N 1
ATOM 1578 C CA . ILE B 1 78 ? -51.181 -60.639 55.931 1.00 9.36 121 ILE B CA 1
ATOM 1579 C C . ILE B 1 78 ? -52.485 -60.009 55.449 1.00 9.95 121 ILE B C 1
ATOM 1580 O O . ILE B 1 78 ? -52.592 -58.780 55.372 1.00 10.88 121 ILE B O 1
ATOM 1585 N N . ARG B 1 79 ? -53.464 -60.842 55.111 1.00 10.97 122 ARG B N 1
ATOM 1586 C CA . ARG B 1 79 ? -54.750 -60.364 54.612 1.00 9.20 122 ARG B CA 1
ATOM 1587 C C . ARG B 1 79 ? -55.326 -59.256 55.484 1.00 10.77 122 ARG B C 1
ATOM 1588 O O . ARG B 1 79 ? -55.225 -59.304 56.706 1.00 10.50 122 ARG B O 1
ATOM 1596 N N . SER B 1 80 ? -55.926 -58.252 54.853 1.00 11.62 123 SER B N 1
ATOM 1597 C CA . SER B 1 80 ? -56.529 -57.165 55.605 1.00 14.31 123 SER B CA 1
ATOM 1598 C C . SER B 1 80 ? -57.570 -57.778 56.535 1.00 14.60 123 SER B C 1
ATOM 1599 O O . SER B 1 80 ? -58.335 -58.649 56.126 1.00 12.88 123 SER B O 1
ATOM 1602 N N . GLU B 1 81 ? -57.572 -57.333 57.788 1.00 13.15 124 GLU B N 1
ATOM 1603 C CA . GLU B 1 81 ? -58.498 -57.819 58.803 1.00 13.75 124 GLU B CA 1
ATOM 1604 C C . GLU B 1 81 ? -58.185 -59.233 59.297 1.00 12.64 124 GLU B C 1
ATOM 1605 O O . GLU B 1 81 ? -59.013 -59.877 59.947 1.00 11.94 124 GLU B O 1
ATOM 1611 N N . ALA B 1 82 ? -56.974 -59.701 59.004 1.00 12.28 125 ALA B N 1
ATOM 1612 C CA . ALA B 1 82 ? -56.531 -61.018 59.450 1.00 12.35 125 ALA B CA 1
ATOM 1613 C C . ALA B 1 82 ? -56.451 -60.981 60.976 1.00 11.20 125 ALA B C 1
ATOM 1614 O O . ALA B 1 82 ? -56.209 -59.922 61.561 1.00 13.32 125 ALA B O 1
ATOM 1616 N N . PRO B 1 83 ? -56.629 -62.139 61.637 1.00 9.94 126 PRO B N 1
ATOM 1617 C CA . PRO B 1 83 ? -56.587 -62.260 63.099 1.00 11.03 126 PRO B CA 1
ATOM 1618 C C . PRO B 1 83 ? -55.371 -61.591 63.728 1.00 10.01 126 PRO B C 1
ATOM 1619 O O . PRO B 1 83 ? -55.486 -60.874 64.727 1.00 8.20 126 PRO B O 1
ATOM 1623 N N . LYS B 1 84 ? -54.205 -61.840 63.138 1.00 9.48 127 LYS B N 1
ATOM 1624 C CA . LYS B 1 84 ? -52.959 -61.274 63.636 1.00 11.04 127 LYS B CA 1
ATOM 1625 C C . LYS B 1 84 ? -52.284 -60.409 62.575 1.00 11.22 127 LYS B C 1
ATOM 1626 O O . LYS B 1 84 ? -51.059 -60.441 62.412 1.00 9.99 127 LYS B O 1
ATOM 1632 N N . GLU B 1 85 ? -53.098 -59.627 61.870 1.00 9.43 128 GLU B N 1
ATOM 1633 C CA . GLU B 1 85 ? -52.628 -58.746 60.807 1.00 10.09 128 GLU B CA 1
ATOM 1634 C C . GLU B 1 85 ? -51.425 -57.922 61.244 1.00 9.67 128 GLU B C 1
ATOM 1635 O O . GLU B 1 85 ? -51.508 -57.155 62.204 1.00 8.90 128 GLU B O 1
ATOM 1641 N N . VAL B 1 86 ? -50.311 -58.074 60.536 1.00 8.85 129 VAL B N 1
ATOM 1642 C CA . VAL B 1 86 ? -49.112 -57.310 60.860 1.00 10.44 129 VAL B CA 1
ATOM 1643 C C . VAL B 1 86 ? -49.194 -55.980 60.136 1.00 12.94 129 VAL B C 1
ATOM 1644 O O . VAL B 1 86 ? -49.805 -55.878 59.072 1.00 9.94 129 VAL B O 1
ATOM 1648 N N . ASN B 1 87 ? -48.576 -54.957 60.710 1.00 14.46 130 ASN B N 1
ATOM 1649 C CA . ASN B 1 87 ? -48.609 -53.640 60.096 1.00 15.31 130 ASN B CA 1
ATOM 1650 C C . ASN B 1 87 ? -47.572 -53.467 58.992 1.00 16.06 130 ASN B C 1
ATOM 1651 O O . ASN B 1 87 ? -46.396 -53.208 59.253 1.00 16.49 130 ASN B O 1
ATOM 1656 N N . ILE B 1 88 ? -48.030 -53.633 57.756 1.00 15.35 131 ILE B N 1
ATOM 1657 C CA . ILE B 1 88 ? -47.203 -53.471 56.565 1.00 16.04 131 ILE B CA 1
ATOM 1658 C C . ILE B 1 88 ? -48.051 -52.624 55.629 1.00 16.46 131 ILE B C 1
ATOM 1659 O O . ILE B 1 88 ? -49.274 -52.596 55.766 1.00 16.35 131 ILE B O 1
ATOM 1664 N N . ASP B 1 89 ? -47.421 -51.934 54.686 1.00 17.96 132 ASP B N 1
ATOM 1665 C CA . ASP B 1 89 ? -48.177 -51.080 53.778 1.00 19.60 132 ASP B CA 1
ATOM 1666 C C . ASP B 1 89 ? -48.923 -51.840 52.691 1.00 19.80 132 ASP B C 1
ATOM 1667 O O . ASP B 1 89 ? -48.659 -53.016 52.443 1.00 20.55 132 ASP B O 1
ATOM 1672 N N . HIS B 1 90 ? -49.865 -51.147 52.057 1.00 19.45 133 HIS B N 1
ATOM 1673 C CA . HIS B 1 90 ? -50.692 -51.706 50.996 1.00 21.18 133 HIS B CA 1
ATOM 1674 C C . HIS B 1 90 ? -49.880 -52.385 49.901 1.00 19.95 133 HIS B C 1
ATOM 1675 O O . HIS B 1 90 ? -50.213 -53.487 49.470 1.00 18.50 133 HIS B O 1
ATOM 1682 N N . GLU B 1 91 ? -48.825 -51.718 49.446 1.00 18.76 134 GLU B N 1
ATOM 1683 C CA . GLU B 1 91 ? -47.977 -52.254 48.387 1.00 18.13 134 GLU B CA 1
ATOM 1684 C C . GLU B 1 91 ? -47.379 -53.602 48.761 1.00 15.50 134 GLU B C 1
ATOM 1685 O O . GLU B 1 91 ? -47.371 -54.526 47.956 1.00 13.79 134 GLU B O 1
ATOM 1691 N N . THR B 1 92 ? -46.875 -53.706 49.986 1.00 14.18 135 THR B N 1
ATOM 1692 C CA . THR B 1 92 ? -46.271 -54.948 50.454 1.00 13.03 135 THR B CA 1
ATOM 1693 C C . THR B 1 92 ? -47.300 -56.066 50.550 1.00 11.80 135 THR B C 1
ATOM 1694 O O . THR B 1 92 ? -47.022 -57.211 50.178 1.00 9.23 135 THR B O 1
ATOM 1698 N N . ARG B 1 93 ? -48.486 -55.739 51.052 1.00 9.76 136 ARG B N 1
ATOM 1699 C CA . ARG B 1 93 ? -49.536 -56.739 51.170 1.00 12.39 136 ARG B CA 1
ATOM 1700 C C . ARG B 1 93 ? -49.968 -57.262 49.800 1.00 11.75 136 ARG B C 1
ATOM 1701 O O . ARG B 1 93 ? -50.211 -58.456 49.640 1.00 12.00 136 ARG B O 1
ATOM 1709 N N . GLU B 1 94 ? -50.062 -56.373 48.814 1.00 12.58 137 GLU B N 1
ATOM 1710 C CA . GLU B 1 94 ? -50.463 -56.782 47.472 1.00 11.32 137 GLU B CA 1
ATOM 1711 C C . GLU B 1 94 ? -49.391 -57.616 46.779 1.00 11.11 137 GLU B C 1
ATOM 1712 O O . GLU B 1 94 ? -49.708 -58.547 46.040 1.00 10.56 137 GLU B O 1
ATOM 1718 N N . LEU B 1 95 ? -48.126 -57.286 47.020 1.00 9.49 138 LEU B N 1
ATOM 1719 C CA . LEU B 1 95 ? -47.018 -58.046 46.432 1.00 8.66 138 LEU B CA 1
ATOM 1720 C C . LEU B 1 95 ? -47.066 -59.470 46.979 1.00 6.38 138 LEU B C 1
ATOM 1721 O O . LEU B 1 95 ? -46.856 -60.440 46.251 1.00 6.74 138 LEU B O 1
ATOM 1726 N N . THR B 1 96 ? -47.347 -59.587 48.274 1.00 6.08 139 THR B N 1
ATOM 1727 C CA . THR B 1 96 ? -47.421 -60.890 48.924 1.00 4.34 139 THR B CA 1
ATOM 1728 C C . THR B 1 96 ? -48.581 -61.706 48.366 1.00 7.62 139 THR B C 1
ATOM 1729 O O . THR B 1 96 ? -48.458 -62.916 48.158 1.00 7.92 139 THR B O 1
ATOM 1733 N N . LYS B 1 97 ? -49.706 -61.039 48.123 1.00 7.13 140 LYS B N 1
ATOM 1734 C CA . LYS B 1 97 ? -50.888 -61.693 47.574 1.00 9.36 140 LYS B CA 1
ATOM 1735 C C . LYS B 1 97 ? -50.553 -62.232 46.186 1.00 9.63 140 LYS B C 1
ATOM 1736 O O . LYS B 1 97 ? -50.920 -63.348 45.836 1.00 9.20 140 LYS B O 1
ATOM 1742 N N . THR B 1 98 ? -49.846 -61.436 45.397 1.00 11.75 141 THR B N 1
ATOM 1743 C CA . THR B 1 98 ? -49.461 -61.866 44.060 1.00 12.03 141 THR B CA 1
ATOM 1744 C C . THR B 1 98 ? -48.552 -63.091 44.148 1.00 11.83 141 THR B C 1
ATOM 1745 O O . THR B 1 98 ? -48.721 -64.057 43.405 1.00 11.99 141 THR B O 1
ATOM 1749 N N . ASN B 1 99 ? -47.591 -63.044 45.066 1.00 10.70 142 ASN B N 1
ATOM 1750 C CA . ASN B 1 99 ? -46.645 -64.138 45.253 1.00 9.70 142 ASN B CA 1
ATOM 1751 C C . ASN B 1 99 ? -47.358 -65.396 45.704 1.00 9.80 142 ASN B C 1
ATOM 1752 O O . ASN B 1 99 ? -46.942 -66.507 45.395 1.00 8.79 142 ASN B O 1
ATOM 1757 N N . LEU B 1 100 ? -48.436 -65.206 46.446 1.00 11.52 143 LEU B N 1
ATOM 1758 C CA . LEU B 1 100 ? -49.210 -66.312 46.983 1.00 15.11 143 LEU B CA 1
ATOM 1759 C C . LEU B 1 100 ? -49.699 -67.287 45.906 1.00 16.39 143 LEU B C 1
ATOM 1760 O O . LEU B 1 100 ? -49.836 -68.486 46.159 1.00 16.14 143 LEU B O 1
ATOM 1765 N N . GLN B 1 101 ? -49.950 -66.788 44.703 1.00 17.45 144 GLN B N 1
ATOM 1766 C CA . GLN B 1 101 ? -50.413 -67.670 43.639 1.00 20.69 144 GLN B CA 1
ATOM 1767 C C . GLN B 1 101 ? -49.318 -68.630 43.175 1.00 20.64 144 GLN B C 1
ATOM 1768 O O . GLN B 1 101 ? -49.607 -69.654 42.557 1.00 21.40 144 GLN B O 1
ATOM 1774 N N . ALA B 1 102 ? -48.067 -68.301 43.486 1.00 18.41 145 ALA B N 1
ATOM 1775 C CA . ALA B 1 102 ? -46.933 -69.151 43.130 1.00 18.04 145 ALA B CA 1
ATOM 1776 C C . ALA B 1 102 ? -46.533 -69.961 44.366 1.00 16.75 145 ALA B C 1
ATOM 1777 O O . ALA B 1 102 ? -46.132 -71.119 44.264 1.00 17.90 145 ALA B O 1
ATOM 1779 N N . ALA B 1 103 ? -46.655 -69.333 45.533 1.00 16.10 146 ALA B N 1
ATOM 1780 C CA . ALA B 1 103 ? -46.330 -69.963 46.811 1.00 13.62 146 ALA B CA 1
ATOM 1781 C C . ALA B 1 103 ? -44.943 -70.598 46.861 1.00 14.65 146 ALA B C 1
ATOM 1782 O O . ALA B 1 103 ? -44.802 -71.778 47.197 1.00 11.45 146 ALA B O 1
ATOM 1784 N N . THR B 1 104 ? -43.913 -69.824 46.530 1.00 13.34 147 THR B N 1
ATOM 1785 C CA . THR B 1 104 ? -42.555 -70.354 46.576 1.00 13.84 147 THR B CA 1
ATOM 1786 C C . THR B 1 104 ? -41.846 -69.889 47.845 1.00 12.06 147 THR B C 1
ATOM 1787 O O . THR B 1 104 ? -42.411 -69.148 48.642 1.00 10.39 147 THR B O 1
ATOM 1791 N N . THR B 1 105 ? -40.608 -70.332 48.021 1.00 11.79 148 THR B N 1
ATOM 1792 C CA . THR B 1 105 ? -39.815 -70.016 49.202 1.00 11.46 148 THR B CA 1
ATOM 1793 C C . THR B 1 105 ? -39.716 -68.543 49.620 1.00 11.38 148 THR B C 1
ATOM 1794 O O . THR B 1 105 ? -39.726 -68.238 50.813 1.00 10.34 148 THR B O 1
ATOM 1798 N N . SER B 1 106 ? -39.627 -67.628 48.661 1.00 9.69 149 SER B N 1
ATOM 1799 C CA . SER B 1 106 ? -39.481 -66.214 49.017 1.00 9.45 149 SER B CA 1
ATOM 1800 C C . SER B 1 106 ? -40.794 -65.446 49.058 1.00 8.59 149 SER B C 1
ATOM 1801 O O . SER B 1 106 ? -40.797 -64.219 49.113 1.00 8.87 149 SER B O 1
ATOM 1804 N N . CYS B 1 107 ? -41.904 -66.177 49.047 1.00 7.40 150 CYS B N 1
ATOM 1805 C CA . CYS B 1 107 ? -43.244 -65.597 49.056 1.00 7.49 150 CYS B CA 1
ATOM 1806 C C . CYS B 1 107 ? -43.441 -64.429 50.032 1.00 6.25 150 CYS B C 1
ATOM 1807 O O . CYS B 1 107 ? -44.001 -63.397 49.662 1.00 4.41 150 CYS B O 1
ATOM 1810 N N . PHE B 1 108 ? -42.960 -64.590 51.263 1.00 3.76 151 PHE B N 1
ATOM 1811 C CA . PHE B 1 108 ? -43.111 -63.569 52.307 1.00 6.67 151 PHE B CA 1
ATOM 1812 C C . PHE B 1 108 ? -41.848 -62.769 52.641 1.00 5.80 151 PHE B C 1
ATOM 1813 O O . PHE B 1 108 ? -41.823 -62.043 53.642 1.00 7.17 151 PHE B O 1
ATOM 1821 N N . ASP B 1 109 ? -40.811 -62.885 51.821 1.00 5.39 152 ASP B N 1
ATOM 1822 C CA . ASP B 1 109 ? -39.557 -62.183 52.100 1.00 6.89 152 ASP B CA 1
ATOM 1823 C C . ASP B 1 109 ? -39.667 -60.685 52.353 1.00 7.02 152 ASP B C 1
ATOM 1824 O O . ASP B 1 109 ? -39.107 -60.173 53.327 1.00 7.09 152 ASP B O 1
ATOM 1829 N N . VAL B 1 110 ? -40.386 -59.972 51.495 1.00 6.04 153 VAL B N 1
ATOM 1830 C CA . VAL B 1 110 ? -40.509 -58.534 51.679 1.00 6.59 153 VAL B CA 1
ATOM 1831 C C . VAL B 1 110 ? -41.295 -58.206 52.947 1.00 5.02 153 VAL B C 1
ATOM 1832 O O . VAL B 1 110 ? -40.853 -57.392 53.765 1.00 1.75 153 VAL B O 1
ATOM 1836 N N . ALA B 1 111 ? -42.441 -58.856 53.120 1.00 5.85 154 ALA B N 1
ATOM 1837 C CA . ALA B 1 111 ? -43.285 -58.633 54.294 1.00 7.06 154 ALA B CA 1
ATOM 1838 C C . ALA B 1 111 ? -42.539 -58.949 55.591 1.00 6.71 154 ALA B C 1
ATOM 1839 O O . ALA B 1 111 ? -42.621 -58.188 56.560 1.00 5.96 154 ALA B O 1
ATOM 1841 N N . GLN B 1 112 ? -41.816 -60.068 55.610 1.00 5.93 155 GLN B N 1
ATOM 1842 C CA . GLN B 1 112 ? -41.050 -60.450 56.795 1.00 6.53 155 GLN B CA 1
ATOM 1843 C C . GLN B 1 112 ? -39.975 -59.396 57.061 1.00 6.43 155 GLN B C 1
ATOM 1844 O O . GLN B 1 112 ? -39.694 -59.062 58.208 1.00 6.15 155 GLN B O 1
ATOM 1850 N N . GLY B 1 113 ? -39.383 -58.878 55.988 1.00 5.35 156 GLY B N 1
ATOM 1851 C CA . GLY B 1 113 ? -38.354 -57.858 56.113 1.00 8.23 156 GLY B CA 1
ATOM 1852 C C . GLY B 1 113 ? -38.900 -56.569 56.697 1.00 8.06 156 GLY B C 1
ATOM 1853 O O . GLY B 1 113 ? -38.227 -55.905 57.491 1.00 7.00 156 GLY B O 1
ATOM 1854 N N . LYS B 1 114 ? -40.117 -56.206 56.297 1.00 7.72 157 LYS B N 1
ATOM 1855 C CA . LYS B 1 114 ? -40.757 -54.993 56.804 1.00 8.48 157 LYS B CA 1
ATOM 1856 C C . LYS B 1 114 ? -41.038 -55.186 58.287 1.00 8.89 157 LYS B C 1
ATOM 1857 O O . LYS B 1 114 ? -40.809 -54.285 59.091 1.00 6.74 157 LYS B O 1
ATOM 1863 N N . THR B 1 115 ? -41.546 -56.364 58.637 1.00 6.04 158 THR B N 1
ATOM 1864 C CA . THR B 1 115 ? -41.863 -56.672 60.024 1.00 6.97 158 THR B CA 1
ATOM 1865 C C . THR B 1 115 ? -40.598 -56.697 60.877 1.00 7.13 158 THR B C 1
ATOM 1866 O O . THR B 1 115 ? -40.612 -56.261 62.033 1.00 6.65 158 THR B O 1
ATOM 1870 N N . ARG B 1 116 ? -39.499 -57.194 60.315 1.00 7.15 159 ARG B N 1
ATOM 1871 C CA . ARG B 1 116 ? -38.247 -57.224 61.068 1.00 8.84 159 ARG B CA 1
ATOM 1872 C C . ARG B 1 116 ? -37.796 -55.794 61.391 1.00 11.04 159 ARG B C 1
ATOM 1873 O O . ARG B 1 116 ? -37.433 -55.481 62.531 1.00 10.76 159 ARG B O 1
ATOM 1881 N N . THR B 1 117 ? -37.820 -54.934 60.376 1.00 11.56 160 THR B N 1
ATOM 1882 C CA . THR B 1 117 ? -37.420 -53.538 60.524 1.00 13.85 160 THR B CA 1
ATOM 1883 C C . THR B 1 117 ? -38.287 -52.851 61.574 1.00 14.96 160 THR B C 1
ATOM 1884 O O . THR B 1 117 ? -37.796 -52.073 62.394 1.00 16.67 160 THR B O 1
ATOM 1888 N N . LEU B 1 118 ? -39.582 -53.137 61.534 1.00 14.41 161 LEU B N 1
ATOM 1889 C CA . LEU B 1 118 ? -40.520 -52.567 62.490 1.00 14.90 161 LEU B CA 1
ATOM 1890 C C . LEU B 1 118 ? -40.036 -52.870 63.909 1.00 14.28 161 LEU B C 1
ATOM 1891 O O . LEU B 1 118 ? -40.004 -51.984 64.762 1.00 14.64 161 LEU B O 1
ATOM 1896 N N . MET B 1 119 ? -39.652 -54.121 64.159 1.00 12.86 162 MET B N 1
ATOM 1897 C CA . MET B 1 119 ? -39.171 -54.513 65.485 1.00 11.69 162 MET B CA 1
ATOM 1898 C C . MET B 1 119 ? -37.798 -53.919 65.797 1.00 12.73 162 MET B C 1
ATOM 1899 O O . MET B 1 119 ? -37.574 -53.411 66.892 1.00 14.02 162 MET B O 1
ATOM 1904 N N . GLU B 1 120 ? -36.882 -53.982 64.837 1.00 12.36 163 GLU B N 1
ATOM 1905 C CA . GLU B 1 120 ? -35.537 -53.449 65.034 1.00 15.90 163 GLU B CA 1
ATOM 1906 C C . GLU B 1 120 ? -35.503 -51.961 65.368 1.00 17.83 163 GLU B C 1
ATOM 1907 O O . GLU B 1 120 ? -34.673 -51.511 66.151 1.00 18.13 163 GLU B O 1
ATOM 1913 N N . LYS B 1 121 ? -36.403 -51.196 64.770 1.00 18.16 164 LYS B N 1
ATOM 1914 C CA . LYS B 1 121 ? -36.432 -49.758 65.008 1.00 21.32 164 LYS B CA 1
ATOM 1915 C C . LYS B 1 121 ? -37.147 -49.335 66.282 1.00 20.87 164 LYS B C 1
ATOM 1916 O O . LYS B 1 121 ? -37.054 -48.176 66.686 1.00 22.69 164 LYS B O 1
ATOM 1922 N N . ASP B 1 122 ? -37.837 -50.265 66.933 1.00 19.72 165 ASP B N 1
ATOM 1923 C CA . ASP B 1 122 ? -38.582 -49.902 68.129 1.00 19.36 165 ASP B CA 1
ATOM 1924 C C . ASP B 1 122 ? -38.580 -50.888 69.300 1.00 17.43 165 ASP B C 1
ATOM 1925 O O . ASP B 1 122 ? -37.853 -50.701 70.274 1.00 16.10 165 ASP B O 1
ATOM 1930 N N . SER B 1 123 ? -39.392 -51.936 69.202 1.00 14.39 166 SER B N 1
ATOM 1931 C CA . SER B 1 123 ? -39.522 -52.912 70.286 1.00 11.56 166 SER B CA 1
ATOM 1932 C C . SER B 1 123 ? -38.262 -53.669 70.680 1.00 10.52 166 SER B C 1
ATOM 1933 O O . SER B 1 123 ? -38.057 -53.958 71.860 1.00 10.36 166 SER B O 1
ATOM 1936 N N . TYR B 1 124 ? -37.429 -54.004 69.702 1.00 8.94 167 TYR B N 1
ATOM 1937 C CA . TYR B 1 124 ? -36.204 -54.740 69.979 1.00 9.41 167 TYR B CA 1
ATOM 1938 C C . TYR B 1 124 ? -35.282 -53.943 70.899 1.00 9.84 167 TYR B C 1
ATOM 1939 O O . TYR B 1 124 ? -34.873 -54.434 71.954 1.00 9.42 167 TYR B O 1
ATOM 1948 N N . PRO B 1 125 ? -34.948 -52.700 70.524 1.00 10.03 168 PRO B N 1
ATOM 1949 C CA . PRO B 1 125 ? -34.066 -51.916 71.394 1.00 10.25 168 PRO B CA 1
ATOM 1950 C C . PRO B 1 125 ? -34.687 -51.674 72.773 1.00 12.21 168 PRO B C 1
ATOM 1951 O O . PRO B 1 125 ? -33.982 -51.651 73.779 1.00 13.20 168 PRO B O 1
ATOM 1955 N N . ARG B 1 126 ? -36.004 -51.491 72.820 1.00 12.18 169 ARG B N 1
ATOM 1956 C CA . ARG B 1 126 ? -36.666 -51.253 74.093 1.00 11.26 169 ARG B CA 1
ATOM 1957 C C . ARG B 1 126 ? -36.651 -52.505 74.958 1.00 11.82 169 ARG B C 1
ATOM 1958 O O . ARG B 1 126 ? -36.595 -52.415 76.180 1.00 11.11 169 ARG B O 1
ATOM 1966 N N . PHE B 1 127 ? -36.690 -53.672 74.322 1.00 9.72 170 PHE B N 1
ATOM 1967 C CA . PHE B 1 127 ? -36.641 -54.927 75.061 1.00 9.89 170 PHE B CA 1
ATOM 1968 C C . PHE B 1 127 ? -35.276 -55.016 75.736 1.00 10.42 170 PHE B C 1
ATOM 1969 O O . PHE B 1 127 ? -35.175 -55.368 76.907 1.00 11.57 170 PHE B O 1
ATOM 1977 N N . LEU B 1 128 ? -34.224 -54.689 74.991 1.00 10.36 171 LEU B N 1
ATOM 1978 C CA . LEU B 1 128 ? -32.871 -54.743 75.545 1.00 10.53 171 LEU B CA 1
ATOM 1979 C C . LEU B 1 128 ? -32.728 -53.840 76.769 1.00 11.61 171 LEU B C 1
ATOM 1980 O O . LEU B 1 128 ? -31.830 -54.031 77.592 1.00 11.02 171 LEU B O 1
ATOM 1985 N N . LYS B 1 129 ? -33.628 -52.873 76.901 1.00 12.23 172 LYS B N 1
ATOM 1986 C CA . LYS B 1 129 ? -33.580 -51.948 78.025 1.00 14.55 172 LYS B CA 1
ATOM 1987 C C . LYS B 1 129 ? -34.585 -52.250 79.137 1.00 16.06 172 LYS B C 1
ATOM 1988 O O . LYS B 1 129 ? -34.694 -51.490 80.099 1.00 19.79 172 LYS B O 1
ATOM 1994 N N . SER B 1 130 ? -35.309 -53.358 79.014 1.00 15.21 173 SER B N 1
ATOM 1995 C CA . SER B 1 130 ? -36.293 -53.740 80.026 1.00 15.63 173 SER B CA 1
ATOM 1996 C C . SER B 1 130 ? -35.682 -54.737 81.014 1.00 15.09 173 SER B C 1
ATOM 1997 O O . SER B 1 130 ? -34.616 -55.302 80.761 1.00 14.68 173 SER B O 1
ATOM 2000 N N . PRO B 1 131 ? -36.344 -54.951 82.165 1.00 16.45 174 PRO B N 1
ATOM 2001 C CA . PRO B 1 131 ? -35.826 -55.895 83.158 1.00 15.88 174 PRO B CA 1
ATOM 2002 C C . PRO B 1 131 ? -35.743 -57.286 82.532 1.00 17.19 174 PRO B C 1
ATOM 2003 O O . PRO B 1 131 ? -34.896 -58.101 82.899 1.00 14.85 174 PRO B O 1
ATOM 2007 N N . ALA B 1 132 ? -36.633 -57.535 81.576 1.00 16.28 175 ALA B N 1
ATOM 2008 C CA . ALA B 1 132 ? -36.691 -58.807 80.870 1.00 17.42 175 ALA B CA 1
ATOM 2009 C C . ALA B 1 132 ? -35.319 -59.195 80.327 1.00 16.24 175 ALA B C 1
ATOM 2010 O O . ALA B 1 132 ? -34.978 -60.373 80.282 1.00 17.46 175 ALA B O 1
ATOM 2012 N N . TYR B 1 133 ? -34.530 -58.208 79.917 1.00 13.71 176 TYR B N 1
ATOM 2013 C CA . TYR B 1 133 ? -33.198 -58.493 79.396 1.00 11.95 176 TYR B CA 1
ATOM 2014 C C . TYR B 1 133 ? -32.099 -58.172 80.404 1.00 12.64 176 TYR B C 1
ATOM 2015 O O . TYR B 1 133 ? -31.196 -58.975 80.632 1.00 10.48 176 TYR B O 1
ATOM 2024 N N . ARG B 1 134 ? -32.172 -56.990 81.000 1.00 11.63 177 ARG B N 1
ATOM 2025 C CA . ARG B 1 134 ? -31.157 -56.570 81.955 1.00 11.29 177 ARG B CA 1
ATOM 2026 C C . ARG B 1 134 ? 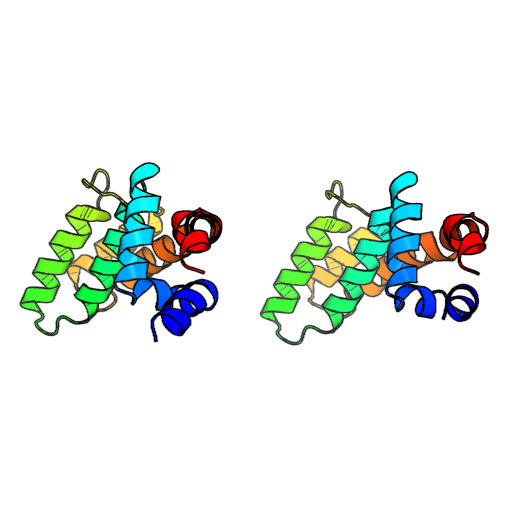-30.927 -57.535 83.108 1.00 11.46 177 ARG B C 1
ATOM 2027 O O . ARG B 1 134 ? -29.794 -57.706 83.555 1.00 9.59 177 ARG B O 1
ATOM 2035 N N . ASP B 1 135 ? -31.987 -58.167 83.593 1.00 12.46 178 ASP B N 1
ATOM 2036 C CA . ASP B 1 135 ? -31.844 -59.109 84.698 1.00 13.90 178 ASP B CA 1
ATOM 2037 C C . ASP B 1 135 ? -31.068 -60.364 84.296 1.00 15.97 178 ASP B C 1
ATOM 2038 O O . ASP B 1 135 ? -30.513 -61.057 85.152 1.00 15.87 178 ASP B O 1
ATOM 2043 N N . LEU B 1 136 ? -31.025 -60.656 82.997 1.00 15.17 179 LEU B N 1
ATOM 2044 C CA . LEU B 1 136 ? -30.324 -61.840 82.509 1.00 16.87 179 LEU B CA 1
ATOM 2045 C C . LEU B 1 136 ? -28.847 -61.568 82.241 1.00 18.58 179 LEU B C 1
ATOM 2046 O O . LEU B 1 136 ? -28.054 -62.498 82.093 1.00 19.29 179 LEU B O 1
ATOM 2051 N N . ALA B 1 137 ? -28.486 -60.290 82.181 1.00 20.70 180 ALA B N 1
ATOM 2052 C CA . ALA B 1 137 ? -27.107 -59.882 81.937 1.00 21.11 180 ALA B CA 1
ATOM 2053 C C . ALA B 1 137 ? -26.183 -60.393 83.039 1.00 22.91 180 ALA B C 1
ATOM 2054 O O . ALA B 1 137 ? -24.998 -60.647 82.736 1.00 23.75 180 ALA B O 1
#

GO terms:
  GO:0005096 GTPase activator activity (F, IDA)
  GO:0016020 membrane (C, IDA)
  GO:0043547 positive regulation of GTPase activity (P, IDA)
  GO:0007186 G protein-coupled receptor signaling pathway (P, IDA)
  GO:0005096 GTPase activator activity (F, TAS)
  GO:0005737 cytoplasm (C, TAS)
  GO:0007186 G protein-coupled receptor signaling pathway (P, TAS)
  GO:0005515 protein binding (F, IPI)

CATH classification: 1.10.196.10 (+1 more: 1.10.167.10)

Nearest PDB structures (foldseek):
  3c7l-assembly1_A  TM=9.945E-01  e=2.553E-16  Mus musculus
  2ik8-assembly2_D  TM=9.761E-01  e=3.882E-15  Homo sapiens
  2bt2-assembly4_D  TM=9.882E-01  e=6.552E-15  Homo sapiens
  2oj4-assembly1_A  TM=9.800E-01  e=1.774E-11  Homo sapiens
  2af0-assembly1_A  TM=9.403E-01  e=4.320E-11  Homo sapiens

Foldseek 3Di:
DLVVVVVDVVVLLVDPLSLVLLLVLCVVVVQSLLSVLLVLLVVLLVDDDPVVNLVSLVVSCQQAQDPPHVSHHPDDVVLSVQLVVCNVVPDSCSCVVVNVVSVCVCVVPVSVVSCVDCSSVVVD/DVVVLLVVVVVDVVSLLPDPLSLVLLLVLCVVVVQSLLSVLLVLLVVLLVDDDPVVLLVSLVVSCQQAQPVVHVNDHDDDPVLSVQLVVLSVVSHSCSCVVVNVVSVVVCVVPVSVVSCVDCSSVVSD

Secondary structure (DSSP, 8-state):
-HHHHHH-HHHHTT-HHHHHHHHHHHHTTT-HHHHHHHHHHHHHTT---HHHHHHHHHHHIIIIISTT-TT-----HHHHHHHHHHHHTT-TTTTHHHHHHHHHHIIIIIHHHHHTSHHHHTT-/-HHHHHHHHHH-HHHHHT-HHHHHHHHHHHHHTT-THHHHHHHHHHHHTT---HHHHHHHHHHHIIIIISTT-TT-----HHHHHHHHHHHTT--TTTTHHHHHHHHHHHHHTHHHHHHTSHHHHTT-

Sequence (252 aa):
DVLGWRESFDLLLNSKNGVAAFHAFLKTEFSEENLEFWLACEEFKKIRSATKLASRAHHIFDEYIRSEAPKEVNIDHETRELTKTNLQAATTSCFDVAQGKTRTLMEKDSYPRFLKSPAYRDLASFSEDVLGWRESFDLLLNSKNGVAAFHAFLKTEFSEENLEFWLACEEFKKIRSATKLASRAHHIFDEYIRSEAPKEVNIDHETRELTKTNLQAATTSCFDVAQGKTRTLMEKDSYPRFLKSPAYRDLA

Solvent-accessible surface area: 14852 Å² total; per-residue (Å²): 122,36,98,9,2,136,122,35,4,70,88,0,11,129,10,176,89,0,29,61,20,0,50,55,37,0,126,111,67,176,22,38,36,9,0,38,0,25,63,10,2,85,98,7,94,171,20,228,58,81,110,102,39,51,70,61,9,96,97,0,25,50,33,14,1,115,68,163,10,115,80,61,3,113,14,83,116,132,5,56,75,69,1,97,72,28,30,128,71,94,60,80,58,5,4,62,62,0,20,33,105,0,54,72,60,0,46,161,74,4,20,44,96,0,32,138,14,94,43,9,150,114,89,106,96,104,87,121,45,6,77,2,0,152,124,37,9,66,87,0,8,132,10,174,59,0,32,61,21,1,50,55,32,0,123,106,63,176,21,32,38,5,0,40,0,21,50,24,0,64,89,1,58,138,32,233,66,80,116,98,17,37,61,72,0,84,100,1,7,61,40,16,0,109,59,167,12,112,72,63,1,115,20,71,116,128,6,38,75,81,1,90,97,44,12,151,71,11,78,67,62,2,2,63,69,0,17,34,99,0,58,72,57,0,53,142,65,3,24,49,95,0,35,133,15,93,40,13,142,114,66,120

Organism: Mus musculus (NCBI:txid10090)

Radius of gyration: 26.09 Å; Cα contacts (8 Å, |Δi|>4): 243; chains: 2; bounding box: 57×66×43 Å